Protein AF-A0A536ZF72-F1 (afdb_monomer)

Structure (mmCIF, N/CA/C/O backbone):
data_AF-A0A536ZF72-F1
#
_entry.id   AF-A0A536ZF72-F1
#
loop_
_atom_site.group_PDB
_atom_site.id
_atom_site.type_symbol
_atom_site.label_atom_id
_atom_site.label_alt_id
_atom_site.label_comp_id
_atom_site.label_asym_id
_atom_site.label_entity_id
_atom_site.label_seq_id
_atom_site.pdbx_PDB_ins_code
_atom_site.Cartn_x
_atom_site.Cartn_y
_atom_site.Cartn_z
_atom_site.occupancy
_atom_site.B_iso_or_equiv
_atom_site.auth_seq_id
_atom_site.auth_comp_id
_atom_site.auth_asym_id
_atom_site.auth_atom_id
_atom_site.pdbx_PDB_model_num
ATOM 1 N N . GLN A 1 1 ? 11.826 -4.871 -51.022 1.00 52.28 1 GLN A N 1
ATOM 2 C CA . GLN A 1 1 ? 10.485 -4.832 -50.383 1.00 52.28 1 GLN A CA 1
ATOM 3 C C . GLN A 1 1 ? 10.179 -6.046 -49.497 1.00 52.28 1 GLN A C 1
ATOM 5 O O . GLN A 1 1 ? 9.953 -5.832 -48.317 1.00 52.28 1 GLN A O 1
ATOM 10 N N . ARG A 1 2 ? 10.247 -7.304 -49.977 1.00 59.38 2 ARG A N 1
ATOM 11 C CA . ARG A 1 2 ? 9.886 -8.509 -49.179 1.00 59.38 2 ARG A CA 1
ATOM 12 C C . ARG A 1 2 ? 10.657 -8.700 -47.854 1.00 59.38 2 ARG A C 1
ATOM 14 O O . ARG A 1 2 ? 10.104 -9.252 -46.910 1.00 59.38 2 ARG A O 1
ATOM 21 N N . ARG A 1 3 ? 11.914 -8.242 -47.775 1.00 57.31 3 ARG A N 1
ATOM 22 C CA . ARG A 1 3 ? 12.780 -8.389 -46.587 1.00 57.31 3 ARG A CA 1
ATOM 23 C C . ARG A 1 3 ? 12.393 -7.433 -45.450 1.00 57.31 3 ARG A C 1
ATOM 25 O O . ARG A 1 3 ? 12.224 -7.887 -44.331 1.00 57.31 3 ARG A O 1
ATOM 32 N N . ILE A 1 4 ? 12.120 -6.163 -45.764 1.00 57.97 4 ILE A N 1
ATOM 33 C CA . ILE A 1 4 ? 11.649 -5.157 -44.791 1.00 57.97 4 ILE A CA 1
ATOM 34 C C . ILE A 1 4 ? 10.329 -5.610 -44.158 1.00 57.97 4 ILE A C 1
ATOM 36 O O . ILE A 1 4 ? 10.196 -5.601 -42.944 1.00 57.97 4 ILE A O 1
ATOM 40 N N . THR A 1 5 ? 9.375 -6.098 -44.956 1.00 61.59 5 THR A N 1
ATOM 41 C CA . THR A 1 5 ? 8.082 -6.579 -44.441 1.00 61.59 5 THR A CA 1
ATOM 42 C C . THR A 1 5 ? 8.224 -7.801 -43.524 1.00 61.59 5 THR A C 1
ATOM 44 O O . THR A 1 5 ? 7.460 -7.945 -42.571 1.00 61.59 5 THR A O 1
ATOM 47 N N . ARG A 1 6 ? 9.205 -8.677 -43.786 1.00 64.31 6 ARG A N 1
ATOM 48 C CA . ARG A 1 6 ? 9.532 -9.815 -42.913 1.00 64.31 6 ARG A CA 1
ATOM 49 C C . ARG A 1 6 ? 10.146 -9.340 -41.597 1.00 64.31 6 ARG A C 1
ATOM 51 O O . ARG A 1 6 ? 9.663 -9.748 -40.550 1.00 64.31 6 ARG A O 1
ATOM 58 N N . SER A 1 7 ? 11.122 -8.438 -41.653 1.00 58.25 7 SER A N 1
ATOM 59 C CA . SER A 1 7 ? 11.776 -7.882 -40.465 1.00 58.25 7 SER A CA 1
ATOM 60 C C . SER A 1 7 ? 10.828 -7.040 -39.608 1.00 58.25 7 SER A C 1
ATOM 62 O O . SER A 1 7 ? 10.882 -7.125 -38.394 1.00 58.25 7 SER A O 1
ATOM 64 N N . VAL A 1 8 ? 9.889 -6.301 -40.208 1.00 63.16 8 VAL A N 1
ATOM 65 C CA . VAL A 1 8 ? 8.820 -5.592 -39.475 1.00 63.16 8 VAL A CA 1
ATOM 66 C C . VAL A 1 8 ? 7.901 -6.577 -38.745 1.00 63.16 8 VAL A C 1
ATOM 68 O O . VAL A 1 8 ? 7.494 -6.330 -37.613 1.00 63.16 8 VAL A O 1
ATOM 71 N N . ARG A 1 9 ? 7.574 -7.712 -39.374 1.00 65.81 9 ARG A N 1
ATOM 72 C CA . ARG A 1 9 ? 6.754 -8.765 -38.756 1.00 65.81 9 ARG A CA 1
ATOM 73 C C . ARG A 1 9 ? 7.488 -9.469 -37.613 1.00 65.81 9 ARG A C 1
ATOM 75 O O . ARG A 1 9 ? 6.848 -9.866 -36.650 1.00 65.81 9 ARG A O 1
ATOM 82 N N . GLU A 1 10 ? 8.796 -9.644 -37.742 1.00 65.00 10 GLU A N 1
ATOM 83 C CA . GLU A 1 10 ? 9.669 -10.238 -36.726 1.00 65.00 10 GLU A CA 1
ATOM 84 C C . GLU A 1 10 ? 9.856 -9.284 -35.542 1.00 65.00 10 GLU A C 1
ATOM 86 O O . GLU A 1 10 ? 9.571 -9.660 -34.411 1.00 65.00 10 GLU A O 1
ATOM 91 N N . LEU A 1 11 ? 10.130 -8.006 -35.815 1.00 59.34 11 LEU A N 1
ATOM 92 C CA . LEU A 1 11 ? 10.153 -6.926 -34.829 1.00 59.34 11 LEU A CA 1
ATOM 93 C C . LEU A 1 11 ? 8.846 -6.854 -34.025 1.00 59.34 11 LEU A C 1
ATOM 95 O O . LEU A 1 11 ? 8.871 -6.775 -32.802 1.00 59.34 11 LEU A O 1
ATOM 99 N N . ARG A 1 12 ? 7.686 -6.958 -34.689 1.00 60.66 12 ARG A N 1
ATOM 100 C CA . ARG A 1 12 ? 6.379 -6.942 -34.012 1.00 60.66 12 ARG A CA 1
ATOM 101 C C . ARG A 1 12 ? 6.174 -8.109 -33.037 1.00 60.66 12 ARG A C 1
ATOM 103 O O . ARG A 1 12 ? 5.357 -7.973 -32.142 1.00 60.66 12 ARG A O 1
ATOM 110 N N . ARG A 1 13 ? 6.888 -9.231 -33.185 1.00 63.69 13 ARG A N 1
ATOM 111 C CA . ARG A 1 13 ? 6.816 -10.368 -32.243 1.00 63.69 13 ARG A CA 1
ATOM 112 C C . ARG A 1 13 ? 7.613 -10.135 -30.962 1.00 63.69 13 ARG A C 1
ATOM 114 O O . ARG A 1 13 ? 7.350 -10.807 -29.973 1.00 63.69 13 ARG A O 1
ATOM 121 N N . HIS A 1 14 ? 8.585 -9.227 -31.000 1.00 54.75 14 HIS A N 1
ATOM 122 C CA . HIS A 1 14 ? 9.461 -8.910 -29.872 1.00 54.75 14 HIS A CA 1
ATOM 123 C C . HIS A 1 14 ? 9.074 -7.608 -29.159 1.00 54.75 14 HIS A C 1
ATOM 125 O O . HIS A 1 14 ? 9.557 -7.351 -28.060 1.00 54.75 14 HIS A O 1
ATOM 131 N N . LEU A 1 15 ? 8.196 -6.799 -29.759 1.00 52.72 15 LEU A N 1
ATOM 132 C CA . LEU A 1 15 ? 7.657 -5.587 -29.147 1.00 52.72 15 LEU A CA 1
ATOM 133 C C . LEU A 1 15 ? 6.338 -5.888 -28.414 1.00 52.72 15 LEU A C 1
ATOM 135 O O . LEU A 1 15 ? 5.514 -6.632 -28.948 1.00 52.72 15 LEU A O 1
ATOM 139 N N . PRO A 1 16 ? 6.087 -5.285 -27.237 1.00 49.03 16 PRO A N 1
ATOM 140 C CA . PRO A 1 16 ? 4.793 -5.375 -26.563 1.00 49.03 16 PRO A CA 1
ATOM 141 C C . PRO A 1 16 ? 3.652 -4.911 -27.481 1.00 49.03 16 PRO A C 1
ATOM 143 O O . PRO A 1 16 ? 3.787 -3.900 -28.175 1.00 49.03 16 PRO A O 1
ATOM 146 N N . ASP A 1 17 ? 2.503 -5.595 -27.456 1.00 47.62 17 ASP A N 1
ATOM 147 C CA . ASP A 1 17 ? 1.378 -5.326 -28.372 1.00 47.62 17 ASP A CA 1
ATOM 148 C C . ASP A 1 17 ? 0.871 -3.872 -28.327 1.00 47.62 17 ASP A C 1
ATOM 150 O O . ASP A 1 17 ? 0.391 -3.341 -29.335 1.00 47.62 17 ASP A O 1
ATOM 154 N N . ALA A 1 18 ? 1.036 -3.209 -27.179 1.00 44.28 18 ALA A N 1
ATOM 155 C CA . ALA A 1 18 ? 0.635 -1.827 -26.936 1.00 44.28 18 ALA A CA 1
ATOM 156 C C . ALA A 1 18 ? 1.631 -0.769 -27.456 1.00 44.28 18 ALA A C 1
ATOM 158 O O . ALA A 1 18 ? 1.313 0.417 -27.413 1.00 44.28 18 ALA A O 1
ATOM 159 N N . MET A 1 19 ? 2.816 -1.153 -27.952 1.00 48.41 19 MET A N 1
ATOM 160 C CA . MET A 1 19 ? 3.819 -0.188 -28.414 1.00 48.41 19 MET A CA 1
ATOM 161 C C . MET A 1 19 ? 3.470 0.339 -29.821 1.00 48.41 19 MET A C 1
ATOM 163 O O . MET A 1 19 ? 3.393 -0.452 -30.776 1.00 48.41 19 MET A O 1
ATOM 167 N N . PRO A 1 20 ? 3.252 1.659 -29.990 1.00 55.62 20 PRO A N 1
ATOM 168 C CA . PRO A 1 20 ? 2.986 2.247 -31.292 1.00 55.62 20 PRO A CA 1
ATOM 169 C C . PRO A 1 20 ? 4.282 2.339 -32.107 1.00 55.62 20 PRO A C 1
ATOM 171 O O . PRO A 1 20 ? 5.289 2.879 -31.662 1.00 55.62 20 PRO A O 1
ATOM 174 N N . LEU A 1 21 ? 4.249 1.851 -33.350 1.00 56.78 21 LEU A N 1
ATOM 175 C CA . LEU A 1 21 ? 5.406 1.883 -34.259 1.00 56.78 21 LEU A CA 1
ATOM 176 C C . LEU A 1 21 ? 5.746 3.300 -34.760 1.00 56.78 21 LEU A C 1
ATOM 178 O O . LEU A 1 21 ? 6.727 3.479 -35.473 1.00 56.78 21 LEU A O 1
ATOM 182 N N . SER A 1 22 ? 4.940 4.308 -34.412 1.00 48.16 22 SER A N 1
ATOM 183 C CA . SER A 1 22 ? 5.066 5.688 -34.892 1.00 48.16 22 SER A CA 1
ATOM 184 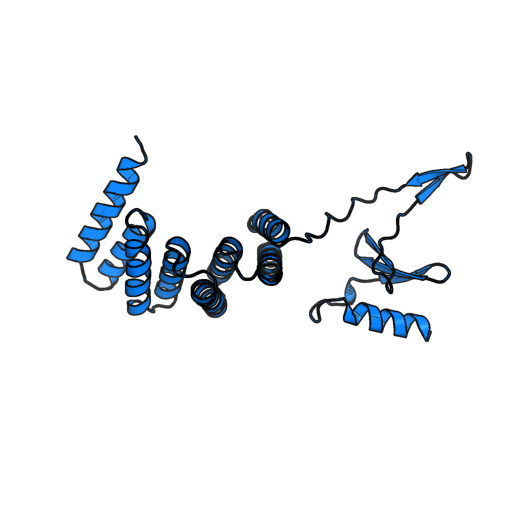C C . SER A 1 22 ? 6.324 6.414 -34.401 1.00 48.16 22 SER A C 1
ATOM 186 O O . SER A 1 22 ? 6.685 7.426 -34.992 1.00 48.16 22 SER A O 1
ATOM 188 N N . GLY A 1 23 ? 6.995 5.907 -33.358 1.00 51.97 23 GLY A N 1
ATOM 189 C CA . GLY A 1 23 ? 8.282 6.423 -32.864 1.00 51.97 23 GLY A CA 1
ATOM 190 C C . GLY A 1 23 ? 9.520 5.730 -33.447 1.00 51.97 23 GLY A C 1
ATOM 191 O O . GLY A 1 23 ? 10.641 6.155 -33.174 1.00 51.97 23 GLY A O 1
ATOM 192 N N . LEU A 1 24 ? 9.334 4.678 -34.253 1.00 59.97 24 LEU A N 1
ATOM 193 C CA . LEU A 1 24 ? 10.415 3.845 -34.773 1.00 59.97 24 LEU A CA 1
ATOM 194 C C . LEU A 1 24 ? 10.681 4.169 -36.244 1.00 59.97 24 LEU A C 1
ATOM 196 O O . LEU A 1 24 ? 9.798 4.041 -37.092 1.00 59.97 24 LEU A O 1
ATOM 200 N N . SER A 1 25 ? 11.920 4.527 -36.579 1.00 66.00 25 SER A N 1
ATOM 201 C CA . SER A 1 25 ? 12.348 4.616 -37.981 1.00 66.00 25 SER A CA 1
ATOM 202 C C . SER A 1 25 ? 13.134 3.368 -38.366 1.00 66.00 25 SER A C 1
ATOM 204 O O . SER A 1 25 ? 14.107 3.026 -37.695 1.00 66.00 25 SER A O 1
ATOM 206 N N . ILE A 1 26 ? 12.718 2.698 -39.442 1.00 64.62 26 ILE A N 1
ATOM 207 C CA . ILE A 1 26 ? 13.357 1.476 -39.941 1.00 64.62 26 ILE A CA 1
ATOM 208 C C . ILE A 1 26 ? 14.149 1.812 -41.198 1.00 64.62 26 ILE A C 1
ATOM 210 O O . ILE A 1 26 ? 13.578 2.250 -42.198 1.00 64.62 26 ILE A O 1
ATOM 214 N N . CYS A 1 27 ? 15.453 1.561 -41.158 1.00 64.31 27 CYS A N 1
ATOM 215 C CA . CYS A 1 27 ? 16.369 1.823 -42.263 1.00 64.31 27 CYS A CA 1
ATOM 216 C C . CYS A 1 27 ? 17.102 0.538 -42.661 1.00 64.31 27 CYS A C 1
ATOM 218 O O . CYS A 1 27 ? 17.367 -0.329 -41.829 1.00 64.31 27 CYS A O 1
ATOM 220 N N . ALA A 1 28 ? 17.442 0.407 -43.943 1.00 62.91 28 ALA A N 1
ATOM 221 C CA . ALA A 1 28 ? 18.333 -0.649 -44.410 1.00 62.91 28 ALA A CA 1
ATOM 222 C C . ALA A 1 28 ? 19.763 -0.102 -44.450 1.00 62.91 28 ALA A C 1
ATOM 224 O O . ALA A 1 28 ? 20.016 0.889 -45.133 1.00 62.91 28 ALA A O 1
ATOM 225 N N . VAL A 1 29 ? 20.682 -0.741 -43.726 1.00 63.16 29 VAL A N 1
ATOM 226 C CA . VAL A 1 29 ? 22.115 -0.421 -43.771 1.00 63.16 29 VAL A CA 1
ATOM 227 C C . VAL A 1 29 ? 22.829 -1.650 -44.316 1.00 63.16 29 VAL A C 1
ATOM 229 O O . VAL A 1 29 ? 22.839 -2.699 -43.673 1.00 63.16 29 VAL A O 1
ATOM 232 N N . ALA A 1 30 ? 23.368 -1.527 -45.532 1.00 69.38 30 ALA A N 1
ATOM 233 C CA . ALA A 1 30 ? 23.900 -2.639 -46.318 1.00 69.38 30 ALA A CA 1
ATOM 234 C C . ALA A 1 30 ? 22.893 -3.806 -46.437 1.00 69.38 30 ALA A C 1
ATOM 236 O O . ALA A 1 30 ? 21.853 -3.668 -47.083 1.00 69.38 30 ALA A O 1
ATOM 237 N N . ASP A 1 31 ? 23.188 -4.952 -45.825 1.00 68.25 31 ASP A N 1
ATOM 238 C CA . ASP A 1 31 ? 22.362 -6.158 -45.852 1.00 68.25 31 ASP A CA 1
ATOM 239 C C . ASP A 1 31 ? 21.470 -6.333 -44.610 1.00 68.25 31 ASP A C 1
ATOM 241 O O . ASP A 1 31 ? 20.733 -7.322 -44.533 1.00 68.25 31 ASP A O 1
ATOM 245 N N . ARG A 1 32 ? 21.490 -5.376 -43.671 1.00 67.12 32 ARG A N 1
ATOM 246 C CA . ARG A 1 32 ? 20.797 -5.446 -42.375 1.00 67.12 32 ARG A CA 1
ATOM 247 C C . ARG A 1 32 ? 19.606 -4.497 -42.300 1.00 67.12 32 ARG A C 1
ATOM 249 O O . ARG A 1 32 ? 19.590 -3.433 -42.922 1.00 67.12 32 ARG A O 1
ATOM 256 N N . VAL A 1 33 ? 18.607 -4.881 -41.504 1.00 70.88 33 VAL A N 1
ATOM 257 C CA . VAL A 1 33 ? 17.460 -4.025 -41.166 1.00 70.88 33 VAL A CA 1
ATOM 258 C C . VAL A 1 33 ? 17.669 -3.471 -39.764 1.00 70.88 33 VAL A C 1
ATOM 260 O O . VAL A 1 33 ? 17.757 -4.230 -38.801 1.00 70.88 33 VAL A O 1
ATOM 263 N N . VAL A 1 34 ? 17.750 -2.149 -39.672 1.00 69.25 34 VAL A N 1
ATOM 264 C CA . VAL A 1 34 ? 18.051 -1.413 -38.446 1.00 69.25 34 VAL A CA 1
ATOM 265 C C . VAL A 1 34 ? 16.813 -0.664 -37.990 1.00 69.25 34 VAL A C 1
ATOM 267 O O . VAL A 1 34 ? 16.162 0.012 -38.789 1.00 69.25 34 VAL A O 1
ATOM 270 N N . VAL A 1 35 ? 16.504 -0.774 -36.705 1.00 68.19 35 VAL A N 1
ATOM 271 C CA . VAL A 1 35 ? 15.452 -0.010 -36.039 1.00 68.19 35 VAL A CA 1
ATOM 272 C C . VAL A 1 35 ? 16.112 1.096 -35.231 1.00 68.19 35 VAL A C 1
ATOM 274 O O . VAL A 1 35 ? 17.127 0.862 -34.576 1.00 68.19 35 VAL A O 1
ATOM 277 N N . ARG A 1 36 ? 15.557 2.306 -35.311 1.00 64.81 36 ARG A N 1
ATOM 278 C CA . ARG A 1 36 ? 16.011 3.468 -34.546 1.00 64.81 36 ARG A CA 1
ATOM 279 C C . ARG A 1 36 ? 14.872 4.035 -33.708 1.00 64.81 36 ARG A C 1
ATOM 281 O O . ARG A 1 36 ? 13.794 4.291 -34.247 1.00 64.81 36 ARG A O 1
ATOM 288 N N . GLU A 1 37 ? 15.177 4.295 -32.442 1.00 63.28 37 GLU A N 1
ATOM 289 C CA . GLU A 1 37 ? 14.330 4.969 -31.453 1.00 63.28 37 GLU A CA 1
ATOM 290 C C . GLU A 1 37 ? 15.192 5.981 -30.690 1.00 63.28 37 GLU A C 1
ATOM 292 O O . GLU A 1 37 ? 16.177 5.612 -30.050 1.00 63.28 37 GLU A O 1
ATOM 297 N N . GLY A 1 38 ? 14.885 7.276 -30.811 1.00 65.12 38 GLY A N 1
ATOM 298 C CA . GLY A 1 38 ? 15.753 8.330 -30.273 1.00 65.12 38 GLY A CA 1
ATOM 299 C C . GLY A 1 38 ? 17.188 8.239 -30.823 1.00 65.12 38 GLY A C 1
ATOM 300 O O . GLY A 1 38 ? 17.390 8.263 -32.041 1.00 65.12 38 GLY A O 1
ATOM 301 N N . SER A 1 39 ? 18.180 8.132 -29.930 1.00 55.47 39 SER A N 1
ATOM 302 C CA . SER A 1 39 ? 19.601 7.916 -30.258 1.00 55.47 39 SER A CA 1
ATOM 303 C C . SER A 1 39 ? 20.002 6.439 -30.379 1.00 55.47 39 SER A C 1
ATOM 305 O O . SER A 1 39 ? 21.105 6.151 -30.835 1.00 55.47 39 SER A O 1
ATOM 307 N N . GLY A 1 40 ? 19.134 5.498 -29.995 1.00 60.16 40 GLY A N 1
ATOM 308 C CA . GLY A 1 40 ? 19.424 4.065 -30.020 1.00 60.16 40 GLY A CA 1
ATOM 309 C C . GLY A 1 40 ? 19.210 3.444 -31.401 1.00 60.16 40 GLY A C 1
ATOM 310 O O . GLY A 1 40 ? 18.257 3.785 -32.107 1.00 60.16 40 GLY A O 1
ATOM 311 N N . ARG A 1 41 ? 20.087 2.508 -31.790 1.00 67.56 41 ARG A N 1
ATOM 312 C CA . ARG A 1 41 ? 19.962 1.711 -33.022 1.00 67.56 41 ARG A CA 1
ATOM 313 C C . ARG A 1 41 ? 20.213 0.235 -32.742 1.00 67.56 41 ARG A C 1
ATOM 315 O O . ARG A 1 41 ? 21.196 -0.101 -32.088 1.00 67.56 41 ARG A O 1
ATOM 322 N N . TRP A 1 42 ? 19.372 -0.647 -33.279 1.00 66.62 42 TRP A N 1
ATOM 323 C CA . TRP A 1 42 ? 19.537 -2.097 -33.136 1.00 66.62 42 TRP A CA 1
ATOM 324 C C . TRP A 1 42 ? 19.096 -2.869 -34.377 1.00 66.62 42 TRP A C 1
ATOM 326 O O . TRP A 1 42 ? 18.352 -2.376 -35.228 1.00 66.62 42 TRP A O 1
ATOM 336 N N . GLN A 1 43 ? 19.583 -4.099 -34.490 1.00 71.56 43 GLN A N 1
ATOM 337 C CA . GLN A 1 43 ? 19.232 -5.029 -35.554 1.00 71.56 43 GLN A CA 1
ATOM 338 C C . GLN A 1 43 ? 17.844 -5.629 -35.300 1.00 71.56 43 GLN A C 1
ATOM 340 O O . GLN A 1 43 ? 17.572 -6.157 -34.224 1.00 71.56 43 GLN A O 1
ATOM 345 N N . ALA A 1 44 ? 16.960 -5.556 -36.297 1.00 61.44 44 ALA A N 1
ATOM 346 C CA . ALA A 1 44 ? 15.564 -5.984 -36.164 1.00 61.44 44 ALA A CA 1
ATOM 347 C C . ALA A 1 44 ? 15.386 -7.503 -35.974 1.00 61.44 44 ALA A C 1
ATOM 349 O O . ALA A 1 44 ? 14.357 -7.934 -35.466 1.00 61.44 44 ALA A O 1
ATOM 350 N N . ASP A 1 45 ? 16.349 -8.300 -36.436 1.00 58.78 45 ASP A N 1
ATOM 351 C CA . ASP A 1 45 ? 16.333 -9.766 -36.433 1.00 58.78 45 ASP A CA 1
ATOM 352 C C . ASP A 1 45 ? 16.985 -10.373 -35.183 1.00 58.78 45 ASP A C 1
ATOM 354 O O . ASP A 1 45 ? 16.472 -11.341 -34.633 1.00 58.78 45 ASP A O 1
ATOM 358 N N . SER A 1 46 ? 18.102 -9.805 -34.727 1.00 58.75 46 SER A N 1
ATOM 359 C CA . SER A 1 46 ? 18.864 -10.310 -33.576 1.00 58.75 46 SER A CA 1
ATOM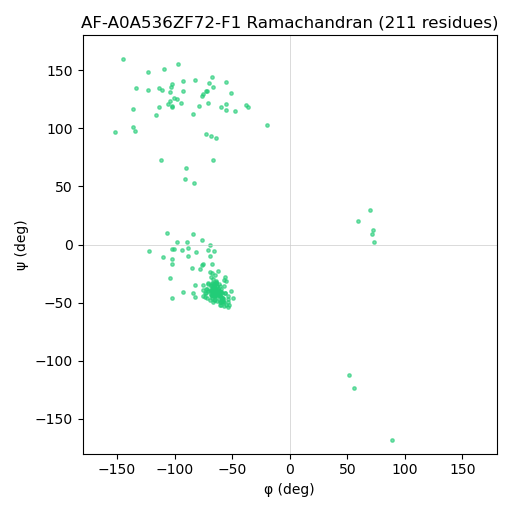 360 C C . SER A 1 46 ? 18.647 -9.523 -32.283 1.00 58.75 46 SER A C 1
ATOM 362 O O . SER A 1 46 ? 19.012 -10.007 -31.216 1.00 58.75 46 SER A O 1
ATOM 364 N N . GLY A 1 47 ? 18.105 -8.303 -32.358 1.00 57.00 47 GLY A N 1
ATOM 365 C CA . GLY A 1 47 ? 17.991 -7.396 -31.211 1.00 57.00 47 GLY A CA 1
ATOM 366 C C . GLY A 1 47 ? 19.318 -6.768 -30.767 1.00 57.00 47 GLY A C 1
ATOM 367 O O . GLY A 1 47 ? 19.341 -6.024 -29.794 1.00 57.00 47 GLY A O 1
ATOM 368 N N . GLN A 1 48 ? 20.427 -7.040 -31.464 1.00 59.22 48 GLN A N 1
ATOM 369 C CA . GLN A 1 48 ? 21.745 -6.511 -31.104 1.00 59.22 48 GLN A CA 1
ATOM 370 C C . GLN A 1 48 ? 21.859 -5.014 -31.406 1.00 59.22 48 GLN A C 1
ATOM 372 O O . GLN A 1 48 ? 21.562 -4.581 -32.524 1.00 59.22 48 GLN A O 1
ATOM 377 N N . TYR A 1 49 ? 22.359 -4.241 -30.441 1.00 63.16 49 TYR A N 1
ATOM 378 C CA . TYR A 1 49 ? 22.644 -2.817 -30.616 1.00 63.16 49 TYR A CA 1
ATOM 379 C C . TYR A 1 49 ? 23.796 -2.582 -31.599 1.00 63.16 49 TYR A C 1
ATOM 381 O O . TYR A 1 49 ? 24.752 -3.356 -31.673 1.00 63.16 49 TYR A O 1
ATOM 389 N N . LEU A 1 50 ? 23.685 -1.508 -32.379 1.00 59.94 50 LEU A N 1
ATOM 390 C CA . LEU A 1 50 ? 24.706 -1.076 -33.328 1.00 59.94 50 LEU A CA 1
ATOM 391 C C . LEU A 1 50 ? 25.473 0.105 -32.742 1.00 59.94 50 LEU A C 1
ATOM 393 O O . LEU A 1 50 ? 24.889 1.157 -32.492 1.00 59.94 50 LEU A O 1
ATOM 397 N N . LEU A 1 51 ? 26.780 -0.082 -32.568 1.00 59.38 51 LEU A N 1
ATOM 398 C CA . LEU A 1 51 ? 27.711 0.988 -32.223 1.00 59.38 51 LEU A CA 1
ATOM 399 C C . LEU A 1 51 ? 27.904 1.900 -33.439 1.00 59.38 51 LEU A C 1
ATOM 401 O O . LEU A 1 51 ? 28.117 1.415 -34.555 1.00 59.38 51 LEU A O 1
ATOM 405 N N . GLU A 1 52 ? 27.812 3.210 -33.227 1.00 59.09 52 GLU A N 1
ATOM 406 C CA . GLU A 1 52 ? 28.144 4.203 -34.246 1.00 59.09 52 GLU A CA 1
ATOM 407 C C . GLU A 1 52 ? 29.611 4.601 -34.058 1.00 59.09 52 GLU A C 1
ATOM 409 O O . GLU A 1 52 ? 30.059 4.838 -32.938 1.00 59.09 52 GLU A O 1
ATOM 414 N N . PHE A 1 53 ? 30.376 4.606 -35.146 1.00 55.62 53 PHE A N 1
ATOM 415 C CA . PHE A 1 53 ? 31.781 4.996 -35.142 1.00 55.62 53 PHE A CA 1
ATOM 416 C C . PHE A 1 53 ? 31.922 6.282 -35.951 1.00 55.62 53 PHE A C 1
ATOM 418 O O . PHE A 1 53 ? 31.370 6.370 -37.051 1.00 55.62 53 PHE A O 1
ATOM 425 N N . GLU A 1 54 ? 32.661 7.254 -35.428 1.00 50.88 54 GLU A N 1
ATOM 426 C CA . GLU A 1 54 ? 33.106 8.415 -36.189 1.00 50.88 54 GLU A CA 1
ATOM 427 C C . GLU A 1 54 ? 34.535 8.146 -36.654 1.00 50.88 54 GLU A C 1
ATOM 429 O O . GLU A 1 54 ? 35.402 7.774 -35.865 1.00 50.88 54 GLU A O 1
ATOM 434 N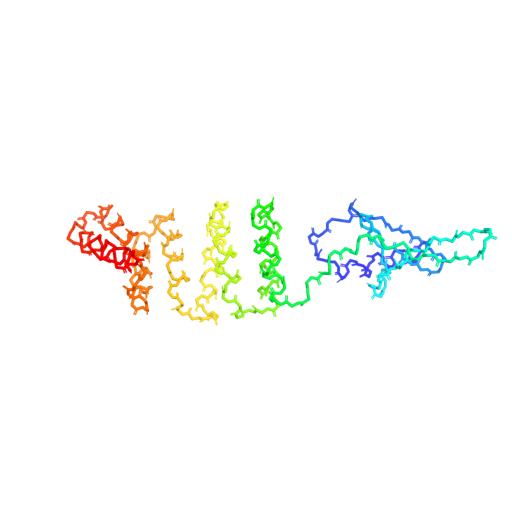 N . GLY A 1 55 ? 34.762 8.243 -37.960 1.00 47.06 55 GLY A N 1
ATOM 435 C CA . GLY A 1 55 ? 36.090 8.083 -38.539 1.00 47.06 55 GLY A CA 1
ATOM 436 C C . GLY A 1 55 ? 36.652 9.439 -38.929 1.00 47.06 55 GLY A C 1
ATOM 437 O O . GLY A 1 55 ? 35.960 10.179 -39.630 1.00 47.06 55 GLY A O 1
ATOM 438 N N . ASP A 1 56 ? 37.889 9.745 -38.539 1.00 51.72 56 ASP A N 1
ATOM 439 C CA . ASP A 1 56 ? 38.619 10.869 -39.125 1.00 51.72 56 ASP A CA 1
ATOM 440 C C . ASP A 1 56 ? 39.292 10.393 -40.433 1.00 51.72 56 ASP A C 1
ATOM 442 O O . ASP A 1 56 ? 40.191 9.545 -40.413 1.00 51.72 56 ASP A O 1
ATOM 446 N N . PRO A 1 57 ? 38.858 10.888 -41.609 1.00 50.47 57 PRO A N 1
ATOM 447 C CA . PRO A 1 57 ? 39.411 10.463 -42.890 1.00 50.47 57 PRO A CA 1
ATOM 448 C C . PRO A 1 57 ? 40.859 10.929 -43.121 1.00 50.47 57 PRO A C 1
ATOM 450 O O . PRO A 1 57 ? 41.472 10.483 -44.092 1.00 50.47 57 PRO A O 1
ATOM 453 N N . ALA A 1 58 ? 41.405 11.817 -42.283 1.00 49.53 58 ALA A N 1
ATOM 454 C CA . ALA A 1 58 ? 42.772 12.315 -42.408 1.00 49.53 58 ALA A CA 1
ATOM 455 C C . ALA A 1 58 ? 43.821 11.364 -41.809 1.00 49.53 58 ALA A C 1
ATOM 457 O O . ALA A 1 58 ? 44.919 11.260 -42.357 1.00 49.53 58 ALA A O 1
ATOM 458 N N . ASP A 1 59 ? 43.498 10.664 -40.719 1.00 64.69 59 ASP A N 1
ATOM 459 C CA . ASP A 1 59 ? 44.430 9.767 -40.022 1.00 64.69 59 ASP A CA 1
ATOM 460 C C . ASP A 1 59 ? 43.941 8.310 -39.918 1.00 64.69 59 ASP A C 1
ATOM 462 O O . ASP A 1 59 ? 44.697 7.429 -39.503 1.00 64.69 59 ASP A O 1
ATOM 466 N N . GLY A 1 60 ? 42.708 8.031 -40.354 1.00 48.75 60 GLY A N 1
ATOM 467 C CA . GLY A 1 60 ? 42.117 6.695 -40.326 1.00 48.75 60 GLY A CA 1
ATOM 468 C C . GLY A 1 60 ? 41.740 6.219 -38.923 1.00 48.75 60 GLY A C 1
ATOM 469 O O . GLY A 1 60 ? 41.469 5.028 -38.742 1.00 48.75 60 GLY A O 1
ATOM 470 N N . SER A 1 61 ? 41.729 7.113 -37.932 1.00 42.66 61 SER A N 1
ATOM 471 C CA . SER A 1 61 ? 41.268 6.800 -36.587 1.00 42.66 61 SER A CA 1
ATOM 472 C C . SER A 1 61 ? 39.753 6.602 -36.577 1.00 42.66 61 SER A C 1
ATOM 474 O O . SER A 1 61 ? 38.996 7.302 -37.248 1.00 42.66 61 SER A O 1
ATOM 476 N N . LEU A 1 62 ? 39.312 5.590 -35.832 1.00 42.91 62 LEU A N 1
ATOM 477 C CA . LEU A 1 62 ? 37.907 5.303 -35.571 1.00 42.91 62 LEU A CA 1
ATOM 478 C C . LEU A 1 62 ? 37.669 5.529 -34.084 1.00 42.91 62 LEU A C 1
ATOM 480 O O . LEU A 1 62 ? 38.260 4.837 -33.253 1.00 42.91 62 LEU A O 1
ATOM 484 N N . SER A 1 63 ? 36.798 6.469 -33.746 1.00 44.16 63 SER A N 1
ATOM 485 C CA . SER A 1 63 ? 36.294 6.652 -32.392 1.00 44.16 63 SER A CA 1
ATOM 486 C C . SER A 1 63 ? 34.891 6.059 -32.296 1.00 44.16 63 SER A C 1
ATOM 488 O O . SER A 1 63 ? 34.070 6.180 -33.205 1.00 44.16 63 SER A O 1
ATOM 490 N N . VAL A 1 64 ? 34.607 5.356 -31.200 1.00 52.22 64 VAL A N 1
ATOM 491 C CA . VAL A 1 64 ? 33.231 4.956 -30.890 1.00 52.22 64 VAL A CA 1
ATOM 492 C C . VAL A 1 64 ? 32.495 6.223 -30.481 1.00 52.22 64 VAL A C 1
ATOM 494 O O . VAL A 1 64 ? 32.885 6.879 -29.515 1.00 52.22 64 VAL A O 1
ATOM 497 N N . ILE A 1 65 ? 31.421 6.559 -31.190 1.00 52.81 65 ILE A N 1
ATOM 498 C CA . ILE A 1 65 ? 30.457 7.528 -30.687 1.00 52.81 65 ILE A CA 1
ATOM 499 C C . ILE A 1 65 ? 29.698 6.796 -29.584 1.00 52.81 65 ILE A C 1
ATOM 501 O O . ILE A 1 65 ? 28.740 6.065 -29.845 1.00 52.81 65 ILE A O 1
ATOM 505 N N . GLU A 1 66 ? 30.134 6.967 -28.336 1.00 49.66 66 GLU A N 1
ATOM 506 C CA . GLU A 1 66 ? 29.329 6.631 -27.164 1.00 49.66 66 GLU A CA 1
ATOM 507 C C . GLU A 1 66 ? 28.137 7.597 -27.118 1.00 49.66 66 GLU A C 1
ATOM 509 O O . GLU A 1 66 ? 28.066 8.534 -26.322 1.00 49.66 66 GLU A O 1
ATOM 514 N N . GLY A 1 67 ? 27.173 7.408 -28.021 1.00 46.66 67 GLY A N 1
ATOM 515 C CA . GLY A 1 67 ? 25.845 7.957 -27.824 1.00 46.66 67 GLY A CA 1
ATOM 516 C C . GLY A 1 67 ? 25.383 7.439 -26.475 1.00 46.66 67 GLY A C 1
ATOM 517 O O . GLY A 1 67 ? 25.398 6.223 -26.298 1.00 46.66 67 GLY A O 1
ATOM 518 N N . LYS A 1 68 ? 25.070 8.353 -25.536 1.00 41.25 68 LYS A N 1
ATOM 519 C CA . LYS A 1 68 ? 24.535 8.083 -24.186 1.00 41.25 68 LYS A CA 1
ATOM 520 C C . LYS A 1 68 ? 23.926 6.689 -24.173 1.00 41.25 68 LYS A C 1
ATOM 522 O O . LYS A 1 68 ? 22.866 6.514 -24.781 1.00 41.25 68 LYS A O 1
ATOM 527 N N . ASN A 1 69 ? 24.648 5.726 -23.595 1.00 39.34 69 ASN A N 1
ATOM 528 C CA . ASN A 1 69 ? 24.217 4.335 -23.560 1.00 39.34 69 ASN A CA 1
ATOM 529 C C . ASN A 1 69 ? 22.752 4.378 -23.100 1.00 39.34 69 ASN A C 1
ATOM 531 O O . ASN A 1 69 ? 22.513 4.958 -22.032 1.00 39.34 69 ASN A O 1
ATOM 535 N N . PRO A 1 70 ? 21.759 3.974 -23.921 1.00 45.47 70 PRO A N 1
ATOM 536 C CA . PRO A 1 70 ? 20.377 4.015 -23.474 1.00 45.47 70 PRO A CA 1
ATOM 537 C C . PRO A 1 70 ? 20.368 3.197 -22.193 1.00 45.47 70 PRO A C 1
ATOM 539 O O . PRO A 1 70 ? 20.785 2.042 -22.240 1.00 45.47 70 PRO A O 1
ATOM 542 N N . ALA A 1 71 ? 20.062 3.860 -21.068 1.00 46.28 71 ALA A N 1
ATOM 543 C CA . ALA A 1 71 ? 20.250 3.324 -19.722 1.00 46.28 71 ALA A CA 1
ATOM 544 C C . ALA A 1 71 ? 19.912 1.835 -19.731 1.00 46.28 71 ALA A C 1
ATOM 546 O O . ALA A 1 71 ? 18.801 1.514 -20.166 1.00 46.28 71 ALA A O 1
ATOM 547 N N . GLU A 1 72 ? 20.888 0.981 -19.378 1.00 47.72 72 GLU A N 1
ATOM 548 C CA . GLU A 1 72 ? 20.782 -0.480 -19.473 1.00 47.72 72 GLU A CA 1
ATOM 549 C C . GLU A 1 72 ? 19.360 -0.898 -19.129 1.00 47.72 72 GLU A C 1
ATOM 551 O O . GLU A 1 72 ? 18.851 -0.564 -18.056 1.00 47.72 72 GLU A O 1
ATOM 556 N N . VAL A 1 73 ? 18.673 -1.514 -20.096 1.00 52.03 73 VAL A N 1
ATOM 557 C CA . VAL A 1 73 ? 17.294 -1.944 -19.884 1.00 52.03 73 VAL A CA 1
ATOM 558 C C . VAL A 1 73 ? 17.337 -2.919 -18.714 1.00 52.03 73 VAL A C 1
ATOM 560 O O . VAL A 1 73 ? 18.008 -3.944 -18.853 1.00 52.03 73 VAL A O 1
ATOM 563 N N . PRO A 1 74 ? 16.657 -2.619 -17.590 1.00 56.25 74 PRO A N 1
ATOM 564 C CA . PRO A 1 74 ? 16.667 -3.508 -16.446 1.00 56.25 74 PRO A CA 1
ATOM 565 C C . PRO A 1 74 ? 16.301 -4.926 -16.881 1.00 56.25 74 PRO A C 1
ATOM 567 O O . PRO A 1 74 ? 15.337 -5.145 -17.620 1.00 56.25 74 PRO A O 1
ATOM 570 N N . SER A 1 75 ? 17.105 -5.893 -16.474 1.00 67.31 75 SER A N 1
ATOM 571 C CA . SER A 1 75 ? 16.936 -7.300 -16.826 1.00 67.31 75 SER A CA 1
ATOM 572 C C . SER A 1 75 ? 16.373 -8.103 -15.654 1.00 67.31 75 SER A C 1
ATOM 574 O O . SER A 1 75 ? 15.636 -9.067 -15.866 1.00 67.31 75 SER A O 1
ATOM 576 N N . GLY A 1 76 ? 16.655 -7.665 -14.422 1.00 82.38 76 GLY A N 1
ATOM 577 C CA . GLY A 1 76 ? 16.178 -8.287 -13.189 1.00 82.38 76 GLY A CA 1
ATOM 578 C C . GLY A 1 76 ? 14.931 -7.625 -12.598 1.00 82.38 76 GLY A C 1
ATOM 579 O O . GLY A 1 76 ? 14.681 -6.436 -12.790 1.00 82.38 76 GLY A O 1
ATOM 580 N N . ALA A 1 77 ? 14.165 -8.390 -11.812 1.00 88.38 77 ALA A N 1
ATOM 581 C CA . ALA A 1 77 ? 13.016 -7.870 -11.064 1.00 88.38 77 ALA A CA 1
ATOM 582 C C . ALA A 1 77 ? 13.405 -6.699 -10.146 1.00 88.38 77 ALA A C 1
ATOM 584 O O . ALA A 1 77 ? 12.713 -5.684 -10.105 1.00 88.38 77 ALA A O 1
ATOM 585 N N . GLN A 1 78 ? 14.554 -6.823 -9.476 1.00 91.25 78 GLN A N 1
ATOM 586 C CA . GLN A 1 78 ? 15.094 -5.803 -8.582 1.00 91.25 78 GLN A CA 1
ATOM 587 C C . GLN A 1 78 ? 15.470 -4.512 -9.323 1.00 91.25 78 GLN A C 1
ATOM 589 O O . GLN A 1 78 ? 15.111 -3.425 -8.885 1.00 91.25 78 GLN A O 1
ATOM 594 N N . GLU A 1 79 ? 16.113 -4.617 -10.485 1.00 87.31 79 GLU A N 1
ATOM 595 C CA . GLU A 1 79 ? 16.485 -3.451 -11.297 1.00 87.31 79 GLU A CA 1
ATOM 596 C C . GLU A 1 79 ? 15.236 -2.725 -11.835 1.00 87.31 79 GLU A C 1
ATOM 598 O O . GLU A 1 79 ? 15.180 -1.495 -11.862 1.00 87.31 79 GLU A O 1
ATOM 603 N N . TRP A 1 80 ? 14.193 -3.470 -12.234 1.00 90.00 80 TRP A N 1
ATOM 604 C CA . TRP A 1 80 ? 12.905 -2.877 -12.613 1.00 90.00 80 TRP A CA 1
ATOM 605 C C . TRP A 1 80 ? 12.215 -2.187 -11.435 1.00 90.00 80 TRP A C 1
ATOM 607 O O . TRP A 1 80 ? 11.618 -1.127 -11.619 1.00 90.00 80 TRP A O 1
ATOM 617 N N . PHE A 1 81 ? 12.306 -2.760 -10.234 1.00 92.19 81 PHE A N 1
ATOM 618 C CA . PHE A 1 81 ? 11.775 -2.154 -9.017 1.00 92.19 81 PHE A CA 1
ATOM 619 C C . PHE A 1 81 ? 12.504 -0.852 -8.664 1.00 92.19 81 PHE A C 1
ATOM 621 O O . PHE A 1 81 ? 11.853 0.171 -8.451 1.00 92.19 81 PHE A O 1
ATOM 628 N N . GLU A 1 82 ? 13.837 -0.857 -8.680 1.00 92.25 82 GLU A N 1
ATOM 629 C CA . GLU A 1 82 ? 14.668 0.326 -8.426 1.00 92.25 82 GLU A CA 1
ATOM 630 C C . GLU A 1 82 ? 14.405 1.426 -9.454 1.00 92.25 82 GLU A C 1
ATOM 632 O O . GLU A 1 82 ? 14.241 2.594 -9.097 1.00 92.25 82 GLU A O 1
ATOM 637 N N . ARG A 1 83 ? 14.259 1.052 -10.731 1.00 87.88 83 ARG A N 1
ATOM 638 C CA . ARG A 1 83 ? 13.846 1.983 -11.781 1.00 87.88 83 ARG A CA 1
ATOM 639 C C . ARG A 1 83 ? 12.465 2.575 -11.510 1.00 87.88 83 ARG A C 1
ATOM 641 O O . ARG A 1 83 ? 12.285 3.773 -11.699 1.00 87.88 83 ARG A O 1
ATOM 648 N N . GLY A 1 84 ? 11.496 1.757 -11.099 1.00 92.12 84 GLY A N 1
ATOM 649 C CA . GLY A 1 84 ? 10.161 2.235 -10.739 1.00 92.12 84 GLY A CA 1
ATOM 650 C C . GLY A 1 84 ? 10.219 3.260 -9.613 1.00 92.12 84 GLY A C 1
ATOM 651 O O . GLY A 1 84 ? 9.669 4.345 -9.762 1.00 92.12 84 GLY A O 1
ATOM 652 N N . ALA A 1 85 ? 10.977 2.962 -8.555 1.00 92.31 85 ALA A N 1
ATOM 653 C CA . ALA A 1 85 ? 11.164 3.863 -7.418 1.00 92.31 85 ALA A CA 1
ATOM 654 C C . ALA A 1 85 ? 11.822 5.192 -7.818 1.00 92.31 85 ALA A C 1
ATOM 656 O O . ALA A 1 85 ? 11.393 6.249 -7.364 1.00 92.31 85 ALA A O 1
ATOM 657 N N . ALA A 1 86 ? 12.823 5.156 -8.702 1.00 90.88 86 ALA A N 1
ATOM 658 C CA . ALA A 1 86 ? 13.468 6.363 -9.212 1.00 90.88 86 ALA A CA 1
ATOM 659 C C . ALA A 1 86 ? 12.536 7.225 -10.083 1.00 90.88 86 ALA A C 1
ATOM 661 O O . ALA A 1 86 ? 12.690 8.442 -10.120 1.00 90.88 86 ALA A O 1
ATOM 662 N N . LEU A 1 87 ? 11.574 6.606 -10.776 1.00 89.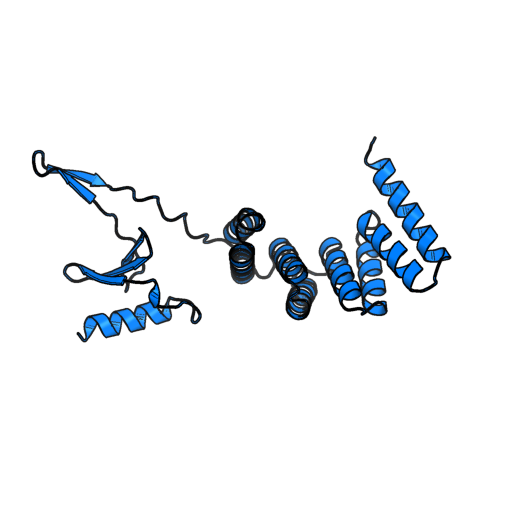06 87 LEU A N 1
ATOM 663 C CA . LEU A 1 87 ? 10.641 7.297 -11.668 1.00 89.06 87 LEU A CA 1
ATOM 664 C C . LEU A 1 87 ? 9.419 7.875 -10.950 1.00 89.06 87 LEU A C 1
ATOM 666 O O . LEU A 1 87 ? 8.803 8.777 -11.503 1.00 89.06 87 LEU A O 1
ATOM 670 N N . GLU A 1 88 ? 9.062 7.411 -9.746 1.00 88.12 88 GLU A N 1
ATOM 671 C CA . GLU A 1 88 ? 7.869 7.895 -9.029 1.00 88.12 88 GLU A CA 1
ATOM 672 C C . GLU A 1 88 ? 7.740 9.432 -8.948 1.00 88.12 88 GLU A C 1
ATOM 674 O O . GLU A 1 88 ? 6.649 9.931 -9.233 1.00 88.12 88 GLU A O 1
ATOM 679 N N . PRO A 1 89 ? 8.793 10.211 -8.610 1.00 88.12 89 PRO A N 1
ATOM 680 C CA . PRO A 1 89 ? 8.680 11.670 -8.546 1.00 88.12 89 PRO A CA 1
ATOM 681 C C . PRO A 1 89 ? 8.676 12.363 -9.919 1.00 88.12 89 PRO A C 1
ATOM 683 O O . PRO A 1 89 ? 8.291 13.529 -9.999 1.00 88.12 89 PRO A O 1
ATOM 686 N N . GLU A 1 90 ? 9.124 11.691 -10.983 1.00 88.62 90 GLU A N 1
ATOM 687 C CA . GLU A 1 90 ? 9.323 12.289 -12.312 1.00 88.62 90 GLU A CA 1
ATOM 688 C C . GLU A 1 90 ? 8.202 11.930 -13.295 1.00 88.62 90 GLU A C 1
ATOM 690 O O . GLU A 1 90 ? 7.687 12.795 -14.005 1.00 88.62 90 GLU A O 1
ATOM 695 N N . ASP A 1 91 ? 7.824 10.653 -13.342 1.00 85.25 91 ASP A N 1
ATOM 696 C CA . ASP A 1 91 ? 6.842 10.091 -14.264 1.00 85.25 91 ASP A CA 1
ATOM 697 C C . ASP A 1 91 ? 6.149 8.874 -13.630 1.00 85.25 91 ASP A C 1
ATOM 699 O O . ASP A 1 91 ? 6.620 7.732 -13.687 1.00 85.25 91 ASP A O 1
ATOM 703 N N . ALA A 1 92 ? 4.975 9.129 -13.050 1.00 84.69 92 ALA A N 1
ATOM 704 C CA . ALA A 1 92 ? 4.170 8.109 -12.390 1.00 84.69 92 ALA A CA 1
ATOM 705 C C . ALA A 1 92 ? 3.724 6.980 -13.339 1.00 84.69 92 ALA A C 1
ATOM 707 O O . ALA A 1 92 ? 3.643 5.827 -12.920 1.00 84.69 92 ALA A O 1
ATOM 708 N N . GLU A 1 93 ? 3.454 7.254 -14.621 1.00 84.88 93 GLU A N 1
ATOM 709 C CA . GLU A 1 93 ? 3.027 6.192 -15.544 1.00 84.88 93 GLU A CA 1
ATOM 710 C C . GLU A 1 93 ? 4.217 5.315 -15.955 1.00 84.88 93 GLU A C 1
ATOM 712 O O . GLU A 1 93 ? 4.079 4.094 -16.075 1.00 84.88 93 GLU A O 1
ATOM 717 N N . ALA A 1 94 ? 5.409 5.898 -16.103 1.00 81.50 94 ALA A N 1
ATOM 718 C CA . ALA A 1 94 ? 6.628 5.125 -16.312 1.00 81.50 94 ALA A CA 1
ATOM 719 C C . ALA A 1 94 ? 6.992 4.278 -15.077 1.00 81.50 94 ALA A C 1
ATOM 721 O O . ALA A 1 94 ? 7.409 3.125 -15.235 1.00 81.50 94 ALA A O 1
ATOM 722 N N . ALA A 1 95 ? 6.775 4.798 -13.864 1.00 88.50 95 ALA A N 1
ATOM 723 C CA . ALA A 1 95 ? 6.943 4.046 -12.621 1.00 88.50 95 ALA A CA 1
ATOM 724 C C . ALA A 1 95 ? 5.973 2.853 -12.526 1.00 88.50 95 ALA A C 1
ATOM 726 O O . ALA A 1 95 ? 6.410 1.733 -12.253 1.00 88.50 95 ALA A O 1
ATOM 727 N N . LEU A 1 96 ? 4.686 3.046 -12.856 1.00 91.06 96 LEU A N 1
ATOM 728 C CA . LEU A 1 96 ? 3.697 1.958 -12.936 1.00 91.06 96 LEU A CA 1
ATOM 729 C C . LEU A 1 96 ? 4.183 0.826 -13.853 1.00 91.06 96 LEU A C 1
ATOM 731 O O . LEU A 1 96 ? 4.192 -0.340 -13.456 1.00 91.06 96 LEU A O 1
ATOM 735 N N . GLN A 1 97 ? 4.641 1.163 -15.062 1.00 88.44 97 GLN A N 1
ATOM 736 C CA . GLN A 1 97 ? 5.132 0.169 -16.020 1.00 88.44 97 GLN A CA 1
ATOM 737 C C . GLN A 1 97 ? 6.408 -0.538 -15.547 1.00 88.44 97 GLN A C 1
ATOM 739 O O . GLN A 1 97 ? 6.625 -1.707 -15.874 1.00 88.44 97 GLN A O 1
ATOM 744 N N . ALA A 1 98 ? 7.287 0.158 -14.826 1.00 85.25 98 ALA A N 1
ATOM 745 C CA . ALA A 1 98 ? 8.490 -0.442 -14.265 1.00 85.25 98 ALA A CA 1
ATOM 746 C C . ALA A 1 98 ? 8.135 -1.458 -13.168 1.00 85.25 98 ALA A C 1
ATOM 748 O O . ALA A 1 98 ? 8.632 -2.583 -13.203 1.00 85.25 98 ALA A O 1
ATOM 749 N N . TYR A 1 99 ? 7.191 -1.137 -12.278 1.00 94.38 99 TYR A N 1
ATOM 750 C CA . TYR A 1 99 ? 6.712 -2.092 -11.276 1.00 94.38 99 TYR A CA 1
ATOM 751 C C . TYR A 1 99 ? 5.969 -3.286 -11.879 1.00 94.38 99 TYR A C 1
ATOM 753 O O . TYR A 1 99 ? 6.171 -4.414 -11.432 1.00 94.38 99 TYR A O 1
ATOM 761 N N . GLU A 1 100 ? 5.167 -3.086 -12.928 1.00 92.50 100 GLU A N 1
ATOM 762 C CA . GLU A 1 100 ? 4.543 -4.197 -13.659 1.00 92.50 100 GLU A CA 1
ATOM 763 C C . GLU A 1 100 ? 5.596 -5.153 -14.246 1.00 92.50 100 GLU A C 1
ATOM 765 O O . GLU A 1 100 ? 5.441 -6.373 -14.156 1.00 92.50 100 GLU A O 1
ATOM 770 N N . ARG A 1 101 ? 6.702 -4.621 -14.788 1.00 89.62 101 ARG A N 1
ATOM 771 C CA .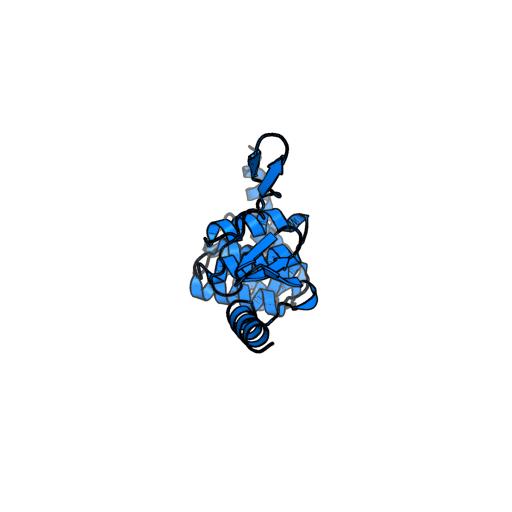 ARG A 1 101 ? 7.827 -5.438 -15.276 1.00 89.62 101 ARG A CA 1
ATOM 772 C C . ARG A 1 101 ? 8.576 -6.140 -14.144 1.00 89.62 101 ARG A C 1
ATOM 774 O O . ARG A 1 101 ? 8.912 -7.312 -14.300 1.00 89.62 101 ARG A O 1
ATOM 781 N N . ALA A 1 102 ? 8.773 -5.476 -13.004 1.00 91.69 102 ALA A N 1
ATOM 782 C CA . ALA A 1 102 ? 9.371 -6.085 -11.816 1.00 91.69 102 ALA A CA 1
ATOM 783 C C . ALA A 1 102 ? 8.554 -7.297 -11.341 1.00 91.69 102 ALA A C 1
ATOM 785 O O . ALA A 1 102 ? 9.099 -8.376 -11.128 1.00 91.69 102 ALA A O 1
ATOM 786 N N . ILE A 1 103 ? 7.230 -7.145 -11.274 1.00 91.88 103 ILE A N 1
ATOM 787 C CA . ILE A 1 103 ? 6.287 -8.203 -1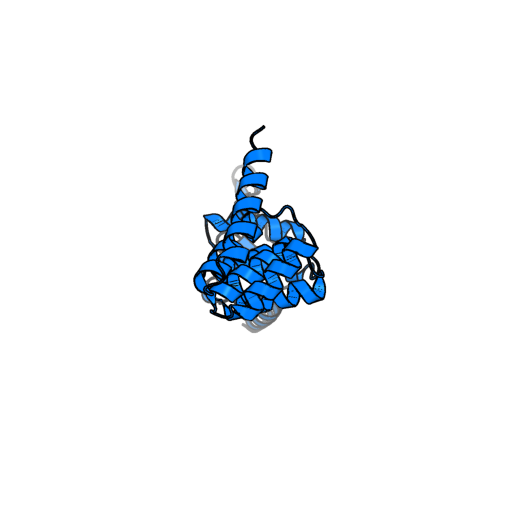0.887 1.00 91.88 103 ILE A CA 1
ATOM 788 C C . ILE A 1 103 ? 6.236 -9.340 -11.913 1.00 91.88 103 ILE A C 1
ATOM 790 O O . ILE A 1 103 ? 6.076 -10.501 -11.537 1.00 91.88 103 ILE A O 1
ATOM 794 N N . ALA A 1 104 ? 6.338 -9.024 -13.206 1.00 88.81 104 ALA A N 1
ATOM 795 C CA . ALA A 1 104 ? 6.384 -10.036 -14.257 1.00 88.81 104 ALA A CA 1
ATOM 796 C C . ALA A 1 104 ? 7.668 -10.879 -14.184 1.00 88.81 104 ALA A C 1
ATOM 798 O O . ALA A 1 104 ? 7.624 -12.077 -14.461 1.00 88.81 104 ALA A O 1
ATOM 799 N N . ALA A 1 105 ? 8.789 -10.259 -13.803 1.00 87.38 105 ALA A N 1
ATOM 800 C CA . ALA A 1 105 ? 10.066 -10.937 -13.608 1.00 87.38 105 ALA A CA 1
ATOM 801 C C . ALA A 1 105 ? 10.105 -11.747 -12.299 1.00 87.38 105 ALA A C 1
ATOM 803 O O . ALA A 1 105 ? 10.625 -12.861 -12.296 1.00 87.38 105 ALA A O 1
ATOM 804 N N . ASP A 1 106 ? 9.522 -11.226 -11.215 1.00 87.50 106 ASP A N 1
ATOM 805 C CA . ASP A 1 106 ? 9.352 -11.941 -9.948 1.00 87.50 106 ASP A CA 1
ATOM 806 C C . ASP A 1 106 ? 7.944 -11.728 -9.349 1.00 87.50 106 ASP A C 1
ATOM 808 O O . ASP A 1 106 ? 7.653 -10.719 -8.690 1.00 87.50 106 ASP A O 1
ATOM 812 N N . PRO A 1 107 ? 7.042 -12.715 -9.511 1.00 88.12 107 PRO A N 1
ATOM 813 C CA . PRO A 1 107 ? 5.715 -12.679 -8.914 1.00 88.12 107 PRO A CA 1
ATOM 814 C C . PRO A 1 107 ? 5.679 -12.747 -7.379 1.00 88.12 107 PRO A C 1
ATOM 816 O O . PRO A 1 107 ? 4.588 -12.627 -6.827 1.00 88.12 107 PRO A O 1
ATOM 819 N N . ALA A 1 108 ? 6.800 -12.937 -6.686 1.00 89.88 108 ALA A N 1
ATOM 820 C CA . ALA A 1 108 ? 6.878 -12.901 -5.228 1.00 89.88 108 ALA A CA 1
ATOM 821 C C . ALA A 1 108 ? 7.456 -11.581 -4.684 1.00 89.88 108 ALA A C 1
ATOM 823 O O . ALA A 1 108 ? 7.441 -11.385 -3.468 1.00 89.88 108 ALA A O 1
ATOM 824 N N . LEU A 1 109 ? 7.900 -10.659 -5.553 1.00 93.50 109 LEU A N 1
ATOM 825 C CA . LEU A 1 109 ? 8.442 -9.363 -5.144 1.00 93.50 109 LEU A CA 1
ATOM 826 C C . LEU A 1 109 ? 7.336 -8.473 -4.556 1.00 93.50 109 LEU A C 1
ATOM 828 O O . LEU A 1 109 ? 6.588 -7.796 -5.272 1.00 93.50 109 LEU A O 1
ATOM 832 N N . LEU A 1 110 ? 7.203 -8.533 -3.231 1.00 96.31 110 LEU A N 1
ATOM 833 C CA . LEU A 1 110 ? 6.131 -7.895 -2.474 1.00 96.31 110 LEU A CA 1
ATOM 834 C C . LEU A 1 110 ? 6.191 -6.366 -2.568 1.00 96.31 110 LEU A C 1
ATOM 836 O O . LEU A 1 110 ? 5.165 -5.742 -2.839 1.00 96.31 110 LEU A O 1
ATOM 840 N N . ASP A 1 111 ? 7.377 -5.776 -2.431 1.00 96.69 111 ASP A N 1
ATOM 841 C CA . ASP A 1 111 ? 7.555 -4.318 -2.443 1.00 96.69 111 ASP A CA 1
ATOM 842 C C . ASP A 1 111 ? 7.088 -3.696 -3.765 1.00 96.69 111 ASP A C 1
ATOM 844 O O . ASP A 1 111 ? 6.387 -2.684 -3.773 1.00 96.69 111 ASP A O 1
ATOM 848 N N . ALA A 1 112 ? 7.368 -4.355 -4.897 1.00 96.31 112 ALA A N 1
ATOM 849 C CA . ALA A 1 112 ? 6.883 -3.914 -6.203 1.00 96.31 112 ALA A CA 1
ATOM 850 C C . ALA A 1 112 ? 5.348 -3.937 -6.294 1.00 96.31 112 ALA A C 1
ATOM 852 O O . ALA A 1 112 ? 4.752 -3.043 -6.893 1.00 96.31 112 ALA A O 1
ATOM 853 N N . ARG A 1 113 ? 4.683 -4.925 -5.676 1.00 97.69 113 ARG A N 1
ATOM 854 C CA . ARG A 1 113 ? 3.211 -4.977 -5.614 1.00 97.69 113 ARG A CA 1
ATOM 855 C C . ARG A 1 113 ? 2.633 -3.912 -4.698 1.00 97.69 113 ARG A C 1
ATOM 857 O O . ARG A 1 113 ? 1.606 -3.328 -5.044 1.00 97.69 113 ARG A O 1
ATOM 864 N N . ILE A 1 114 ? 3.271 -3.666 -3.554 1.00 98.38 114 ILE A N 1
ATOM 865 C CA . ILE A 1 114 ? 2.860 -2.616 -2.622 1.00 98.38 114 ILE A CA 1
ATOM 866 C C . ILE A 1 114 ? 2.927 -1.252 -3.319 1.00 98.38 114 ILE A C 1
ATOM 868 O O . ILE A 1 114 ? 1.924 -0.533 -3.330 1.00 98.38 114 ILE A O 1
ATOM 872 N N . ASN A 1 115 ? 4.050 -0.941 -3.974 1.00 98.25 115 ASN A N 1
ATOM 873 C CA . ASN A 1 115 ? 4.237 0.333 -4.669 1.00 98.25 115 ASN A CA 1
ATOM 874 C C . ASN A 1 115 ? 3.332 0.467 -5.897 1.00 98.25 115 ASN A C 1
ATOM 876 O O . ASN A 1 115 ? 2.689 1.502 -6.057 1.00 98.25 115 ASN A O 1
ATOM 880 N N . LEU A 1 116 ? 3.181 -0.588 -6.709 1.00 98.25 116 LEU A N 1
ATOM 881 C CA . LEU A 1 116 ? 2.236 -0.579 -7.831 1.00 98.25 116 LEU A CA 1
ATOM 882 C C . LEU A 1 116 ? 0.805 -0.304 -7.355 1.00 98.25 116 LEU A C 1
ATOM 884 O O . LEU A 1 116 ? 0.110 0.536 -7.924 1.00 98.25 116 LEU A O 1
ATOM 888 N N . GLY A 1 117 ? 0.352 -1.010 -6.315 1.00 98.31 117 GLY A N 1
ATOM 889 C CA . GLY A 1 117 ? -0.981 -0.814 -5.755 1.00 98.31 117 GLY A CA 1
ATOM 890 C C . GLY A 1 117 ? -1.174 0.602 -5.210 1.00 98.31 117 GLY A C 1
ATOM 891 O O . GLY A 1 117 ? -2.209 1.210 -5.482 1.00 98.31 117 GLY A O 1
ATOM 892 N N . ARG A 1 118 ? -0.161 1.151 -4.525 1.00 98.44 118 ARG A N 1
ATOM 893 C CA . ARG A 1 118 ? -0.212 2.498 -3.937 1.00 98.44 118 ARG A CA 1
ATOM 894 C C . ARG A 1 118 ? -0.300 3.559 -5.025 1.00 98.44 118 ARG A C 1
ATOM 896 O O . ARG A 1 118 ? -1.185 4.404 -4.987 1.00 98.44 118 ARG A O 1
ATOM 903 N N . LEU A 1 119 ? 0.545 3.460 -6.045 1.00 97.69 119 LEU A N 1
ATOM 904 C CA . LEU A 1 119 ? 0.567 4.418 -7.145 1.00 97.69 119 LEU A CA 1
ATOM 905 C C . LEU A 1 119 ? -0.727 4.359 -7.979 1.00 97.69 119 LEU A C 1
ATOM 907 O O . LEU A 1 119 ? -1.252 5.383 -8.412 1.00 97.69 119 LEU A O 1
ATOM 911 N N . LEU A 1 120 ? -1.313 3.166 -8.152 1.00 98.38 120 LEU A N 1
ATOM 912 C CA . LEU A 1 120 ? -2.643 3.013 -8.756 1.00 98.38 120 LEU A CA 1
ATOM 913 C C . LEU A 1 120 ? -3.749 3.644 -7.899 1.00 98.38 120 LEU A C 1
ATOM 915 O O . LEU A 1 120 ? -4.699 4.198 -8.457 1.00 98.38 120 LEU A O 1
ATOM 919 N N . HIS A 1 121 ? -3.656 3.534 -6.574 1.00 98.38 121 HIS A N 1
ATOM 920 C CA . HIS A 1 121 ? -4.599 4.139 -5.635 1.00 98.38 121 HIS A CA 1
ATOM 921 C C . HIS A 1 121 ? -4.514 5.667 -5.687 1.00 98.38 121 HIS A C 1
ATOM 923 O O . HIS A 1 121 ? -5.536 6.308 -5.929 1.00 98.38 121 HIS A O 1
ATOM 929 N N . GLU A 1 122 ? -3.312 6.237 -5.599 1.00 96.06 122 GLU A N 1
ATOM 930 C CA . GLU A 1 122 ? -3.057 7.679 -5.737 1.00 96.06 122 GLU A CA 1
ATOM 931 C C . GLU A 1 122 ? -3.551 8.228 -7.089 1.00 96.06 122 GLU A C 1
ATOM 933 O O . GLU A 1 122 ? -4.122 9.315 -7.156 1.00 96.06 122 GLU A O 1
ATOM 938 N N . ALA A 1 123 ? -3.433 7.441 -8.165 1.00 95.31 123 ALA A N 1
ATOM 939 C CA . ALA A 1 123 ? -3.964 7.776 -9.489 1.00 95.31 123 ALA A CA 1
ATOM 940 C C . ALA A 1 123 ? -5.495 7.600 -9.631 1.00 95.31 123 ALA A C 1
ATOM 942 O O . ALA A 1 123 ? -6.033 7.707 -10.737 1.00 95.31 123 ALA A O 1
ATOM 943 N N . GLY A 1 124 ? -6.218 7.255 -8.560 1.00 97.06 124 GLY A N 1
ATOM 944 C CA . GLY A 1 124 ? -7.669 7.030 -8.569 1.00 97.06 124 GLY A CA 1
ATOM 945 C C . GLY A 1 124 ? -8.113 5.744 -9.280 1.00 97.06 124 GLY A C 1
ATOM 946 O O . GLY A 1 124 ? -9.307 5.508 -9.474 1.00 97.06 124 GLY A O 1
ATOM 947 N N . ARG A 1 125 ? -7.181 4.860 -9.662 1.00 97.94 125 ARG A N 1
ATOM 948 C CA . ARG A 1 125 ? -7.452 3.578 -10.341 1.00 97.94 125 ARG A CA 1
ATOM 949 C C . ARG A 1 125 ? -7.808 2.489 -9.314 1.00 97.94 125 ARG A C 1
ATOM 951 O O . ARG A 1 125 ? -7.240 1.395 -9.342 1.00 97.94 125 ARG A O 1
ATOM 958 N N . LEU A 1 126 ? -8.786 2.769 -8.446 1.00 98.25 126 LEU A N 1
ATOM 959 C CA . LEU A 1 126 ? -9.085 2.004 -7.220 1.00 98.25 126 LEU A CA 1
ATOM 960 C C . LEU A 1 126 ? -9.302 0.500 -7.461 1.00 98.25 126 LEU A C 1
ATOM 962 O O . LEU A 1 126 ? -8.692 -0.333 -6.799 1.00 98.25 126 LEU A O 1
ATOM 966 N N . ALA A 1 127 ? -10.097 0.128 -8.469 1.00 98.06 127 ALA A N 1
ATOM 967 C CA . ALA A 1 127 ? -10.358 -1.283 -8.780 1.00 98.06 127 ALA A CA 1
ATOM 968 C C . ALA A 1 127 ? -9.095 -2.047 -9.228 1.00 98.06 127 ALA A C 1
ATOM 970 O O . ALA A 1 127 ? -8.952 -3.241 -8.960 1.00 98.06 127 ALA A O 1
ATOM 971 N N . LYS A 1 128 ? -8.161 -1.368 -9.911 1.00 97.81 128 LYS A N 1
ATOM 972 C CA . LYS A 1 128 ? -6.881 -1.971 -10.305 1.00 97.81 128 LYS A CA 1
ATOM 973 C C . LYS A 1 128 ? -5.960 -2.116 -9.094 1.00 97.81 128 LYS A C 1
ATOM 975 O O . LYS A 1 128 ? -5.352 -3.174 -8.959 1.00 97.81 128 LYS A O 1
ATOM 980 N N . ALA A 1 129 ? -5.905 -1.106 -8.224 1.00 98.75 129 ALA A N 1
ATOM 981 C CA . ALA A 1 129 ? -5.154 -1.164 -6.971 1.00 98.75 129 ALA A CA 1
ATOM 982 C C . ALA A 1 129 ? -5.629 -2.329 -6.087 1.00 98.75 129 ALA A C 1
ATOM 984 O O . ALA A 1 129 ? -4.816 -3.137 -5.643 1.00 98.75 129 ALA A O 1
ATOM 985 N N . GLU A 1 130 ? -6.948 -2.499 -5.929 1.00 98.69 130 GLU A N 1
ATOM 986 C CA . GLU A 1 130 ? -7.509 -3.580 -5.108 1.00 98.69 130 GLU A CA 1
ATOM 987 C C . GLU A 1 130 ? -7.105 -4.946 -5.656 1.00 98.69 130 GLU A C 1
ATOM 989 O O . GLU A 1 130 ? -6.712 -5.834 -4.896 1.00 98.69 130 GLU A O 1
ATOM 994 N N . ARG A 1 131 ? -7.177 -5.119 -6.981 1.00 98.50 131 ARG A N 1
ATOM 995 C CA . ARG A 1 131 ? -6.751 -6.360 -7.625 1.00 98.50 131 ARG A CA 1
ATOM 996 C C . ARG A 1 131 ? -5.281 -6.659 -7.326 1.00 98.50 131 ARG A C 1
ATOM 998 O O . ARG A 1 131 ? -4.991 -7.773 -6.901 1.00 98.50 131 ARG A O 1
ATOM 1005 N N . VAL A 1 132 ? -4.391 -5.677 -7.494 1.00 98.12 132 VAL A N 1
ATOM 1006 C CA . VAL A 1 132 ? -2.951 -5.835 -7.221 1.00 98.12 132 VAL A CA 1
ATOM 1007 C C . VAL A 1 132 ? -2.713 -6.230 -5.764 1.00 98.12 132 VAL A C 1
ATOM 1009 O O . VAL A 1 132 ? -2.019 -7.212 -5.508 1.00 98.12 132 VAL A O 1
ATOM 1012 N N . TYR A 1 133 ? -3.341 -5.545 -4.806 1.00 98.56 133 TYR A N 1
ATOM 1013 C CA . TYR A 1 133 ? -3.189 -5.878 -3.390 1.00 98.56 133 TYR A CA 1
ATOM 1014 C C . TYR A 1 133 ? -3.751 -7.257 -3.034 1.00 98.56 133 TYR A C 1
ATOM 1016 O O . TYR A 1 133 ? -3.097 -8.024 -2.331 1.00 98.56 133 TYR A O 1
ATOM 1024 N N . ARG A 1 134 ? -4.933 -7.634 -3.535 1.00 98.06 134 ARG A N 1
ATOM 1025 C CA . ARG A 1 134 ? -5.496 -8.970 -3.265 1.00 98.06 134 ARG A CA 1
ATOM 1026 C C . ARG A 1 134 ? -4.679 -10.088 -3.913 1.00 98.06 134 ARG A C 1
ATOM 1028 O O . ARG A 1 134 ? -4.601 -11.179 -3.352 1.00 98.06 134 ARG A O 1
ATOM 1035 N N . GLU A 1 135 ? -4.084 -9.848 -5.078 1.00 96.62 135 GLU A N 1
ATOM 1036 C CA . GLU A 1 135 ? -3.129 -10.776 -5.694 1.00 96.62 135 GLU A CA 1
ATOM 1037 C C . GLU A 1 135 ? -1.838 -10.874 -4.873 1.00 96.62 135 GLU A C 1
ATOM 1039 O O . GLU A 1 135 ? -1.348 -11.982 -4.665 1.00 96.62 135 GLU A O 1
ATOM 1044 N N . ALA A 1 136 ? -1.340 -9.758 -4.331 1.00 96.94 136 ALA A N 1
ATOM 1045 C CA . ALA A 1 136 ? -0.201 -9.742 -3.414 1.00 96.94 136 ALA A CA 1
ATOM 1046 C C . ALA A 1 136 ? -0.465 -10.584 -2.159 1.00 96.94 136 ALA A C 1
ATOM 1048 O O . ALA A 1 136 ? 0.356 -11.428 -1.814 1.00 96.94 136 ALA A O 1
ATOM 1049 N N . VAL A 1 137 ? -1.645 -10.447 -1.540 1.00 96.62 137 VAL A N 1
ATOM 1050 C CA . VAL A 1 137 ? -2.016 -11.240 -0.352 1.00 96.62 137 VAL A CA 1
ATOM 1051 C C . VAL A 1 137 ? -2.011 -12.739 -0.667 1.00 96.62 137 VAL A C 1
ATOM 1053 O O . VAL A 1 137 ? -1.588 -13.551 0.153 1.00 96.62 137 VAL A O 1
ATOM 1056 N N . LYS A 1 138 ? -2.457 -13.129 -1.868 1.00 95.19 138 LYS A N 1
ATOM 1057 C CA . LYS A 1 138 ? -2.457 -14.535 -2.302 1.00 95.19 138 LYS A CA 1
ATOM 1058 C C . LYS A 1 138 ? -1.055 -15.069 -2.596 1.00 95.19 138 LYS A C 1
ATOM 1060 O O . LYS A 1 138 ? -0.808 -16.241 -2.333 1.00 95.19 138 LYS A O 1
ATOM 1065 N N . ALA A 1 139 ? -0.184 -14.250 -3.184 1.00 89.00 139 ALA A N 1
ATOM 1066 C CA . ALA A 1 139 ? 1.142 -14.668 -3.636 1.00 89.00 139 ALA A CA 1
ATOM 1067 C C . ALA A 1 139 ? 2.192 -14.637 -2.515 1.00 89.00 139 ALA A C 1
ATOM 1069 O O . ALA A 1 139 ? 2.997 -15.555 -2.401 1.00 89.00 139 ALA A O 1
ATOM 1070 N N . CYS A 1 140 ? 2.164 -13.593 -1.688 1.00 90.19 140 CYS A N 1
ATOM 1071 C CA . CYS A 1 140 ? 3.201 -13.283 -0.703 1.00 90.19 140 CYS A CA 1
ATOM 1072 C C . CYS A 1 140 ? 2.732 -13.505 0.745 1.00 90.19 140 CYS A C 1
ATOM 1074 O O . CYS A 1 140 ? 3.546 -13.501 1.664 1.00 90.19 140 CYS A O 1
ATOM 1076 N N . GLY A 1 141 ? 1.430 -13.717 0.963 1.00 91.50 141 GLY A N 1
ATOM 1077 C CA . GLY A 1 141 ? 0.838 -13.851 2.290 1.00 91.50 141 GLY A CA 1
ATOM 1078 C C . GLY A 1 141 ? 0.396 -12.519 2.904 1.00 91.50 141 GLY A C 1
ATOM 1079 O O . GLY A 1 141 ? 0.290 -11.488 2.242 1.00 91.50 141 GLY A O 1
ATOM 1080 N N . SER A 1 142 ? 0.081 -12.569 4.196 1.00 92.69 142 SER A N 1
ATOM 1081 C CA . SER A 1 142 ? -0.544 -11.478 4.952 1.00 92.69 142 SER A CA 1
ATOM 1082 C C . SER A 1 142 ? 0.487 -10.536 5.580 1.00 92.69 142 SER A C 1
ATOM 1084 O O . SER A 1 142 ? 0.601 -10.478 6.803 1.00 92.69 142 SER A O 1
ATOM 1086 N N . ASP A 1 143 ? 1.239 -9.813 4.753 1.00 97.62 143 ASP A N 1
ATOM 1087 C CA . ASP A 1 143 ? 2.171 -8.786 5.230 1.00 97.62 143 ASP A CA 1
ATOM 1088 C C . ASP A 1 143 ? 1.423 -7.587 5.866 1.00 97.62 143 ASP A C 1
ATOM 1090 O O . ASP A 1 143 ? 0.414 -7.131 5.313 1.00 97.62 143 ASP A O 1
ATOM 1094 N N . PRO A 1 144 ? 1.869 -7.066 7.026 1.00 97.62 144 PRO A N 1
ATOM 1095 C CA . PRO A 1 144 ? 1.175 -5.993 7.736 1.00 97.62 144 PRO A CA 1
ATOM 1096 C C . PRO A 1 144 ? 1.102 -4.672 6.954 1.00 97.62 144 PRO A C 1
ATOM 1098 O O . PRO A 1 144 ? 0.069 -4.003 7.016 1.00 97.62 144 PRO A O 1
ATOM 1101 N N . VAL A 1 145 ? 2.133 -4.305 6.187 1.00 97.62 145 VAL A N 1
ATOM 1102 C CA . VAL A 1 145 ? 2.151 -3.068 5.383 1.00 97.62 145 VAL A CA 1
ATOM 1103 C C . VAL A 1 145 ? 1.229 -3.210 4.175 1.00 97.62 145 VAL A C 1
ATOM 1105 O O . VAL A 1 145 ? 0.447 -2.307 3.870 1.00 97.62 145 VAL A O 1
ATOM 1108 N N . LEU A 1 146 ? 1.246 -4.373 3.521 1.00 98.38 146 LEU A N 1
ATOM 1109 C CA . LEU A 1 146 ? 0.302 -4.694 2.452 1.00 98.38 146 LEU A CA 1
ATOM 1110 C C . LEU A 1 146 ? -1.155 -4.631 2.938 1.00 98.38 146 LEU A C 1
ATOM 1112 O O . LEU A 1 146 ? -2.003 -4.024 2.281 1.00 98.38 146 LEU A O 1
ATOM 1116 N N . LEU A 1 147 ? -1.455 -5.253 4.082 1.00 98.62 147 LEU A N 1
ATOM 1117 C CA . LEU A 1 147 ? -2.798 -5.240 4.665 1.00 98.62 147 LEU A CA 1
ATOM 1118 C C . LEU A 1 147 ? -3.220 -3.832 5.086 1.00 98.62 147 LEU A C 1
ATOM 1120 O O . LEU A 1 147 ? -4.368 -3.456 4.859 1.00 98.62 147 LEU A O 1
ATOM 1124 N N . TYR A 1 148 ? -2.309 -3.039 5.651 1.00 98.69 148 TYR A N 1
ATOM 1125 C CA . TYR A 1 148 ? -2.573 -1.636 5.951 1.00 98.69 148 TYR A CA 1
ATOM 1126 C C . TYR A 1 148 ? -2.991 -0.872 4.687 1.00 98.69 148 TYR A C 1
ATOM 1128 O O . TYR A 1 148 ? -4.080 -0.301 4.671 1.00 98.69 148 TYR A O 1
ATOM 1136 N N . ASN A 1 149 ? -2.206 -0.946 3.608 1.00 98.69 149 ASN A N 1
ATOM 1137 C CA . ASN A 1 149 ? -2.509 -0.257 2.349 1.00 98.69 149 ASN A CA 1
ATOM 1138 C C . ASN A 1 149 ? -3.832 -0.722 1.715 1.00 98.69 149 ASN A C 1
ATOM 1140 O O . ASN A 1 149 ? -4.625 0.100 1.252 1.00 98.69 149 ASN A O 1
ATOM 1144 N N . LEU A 1 150 ? -4.128 -2.027 1.753 1.00 98.69 150 LEU A N 1
ATOM 1145 C CA . LEU A 1 150 ? -5.431 -2.546 1.328 1.00 98.69 150 LEU A CA 1
ATOM 1146 C C . LEU A 1 150 ? -6.572 -1.996 2.202 1.00 98.69 150 LEU A C 1
ATOM 1148 O O . LEU A 1 150 ? -7.639 -1.680 1.683 1.00 98.69 150 LEU A O 1
ATOM 1152 N N . GLY A 1 151 ? -6.357 -1.854 3.512 1.00 98.62 151 GLY A N 1
ATOM 1153 C CA . GLY A 1 151 ? -7.312 -1.240 4.434 1.00 98.62 151 GLY A CA 1
ATOM 1154 C C . GLY A 1 151 ? -7.609 0.224 4.097 1.00 98.62 151 GLY A C 1
ATOM 1155 O O . GLY A 1 151 ? -8.779 0.609 4.101 1.00 98.62 151 GLY A O 1
ATOM 1156 N N . VAL A 1 152 ? -6.582 1.011 3.747 1.00 98.75 152 VAL A N 1
ATOM 1157 C CA . VAL A 1 152 ? -6.743 2.409 3.297 1.00 98.75 152 VAL A CA 1
ATOM 1158 C C . VAL A 1 152 ? -7.588 2.465 2.034 1.00 98.75 152 VAL A C 1
ATOM 1160 O O . VAL A 1 152 ? -8.611 3.144 2.010 1.00 98.75 152 VAL A O 1
ATOM 1163 N N . LEU A 1 153 ? -7.220 1.679 1.022 1.00 98.81 153 LEU A N 1
ATOM 1164 C CA . LEU A 1 153 ? -7.963 1.612 -0.231 1.00 98.81 153 LEU A CA 1
ATOM 1165 C C . LEU A 1 153 ? -9.438 1.231 -0.015 1.00 98.81 153 LEU A C 1
ATOM 1167 O O . LEU A 1 153 ? -10.327 1.794 -0.650 1.00 98.81 153 LEU A O 1
ATOM 1171 N N . LEU A 1 154 ? -9.715 0.274 0.874 1.00 98.81 154 LEU A N 1
ATOM 1172 C CA . LEU A 1 154 ? -11.081 -0.159 1.171 1.00 98.81 154 LEU A CA 1
ATOM 1173 C C . LEU A 1 154 ? -11.902 0.920 1.897 1.00 98.81 154 LEU A C 1
ATOM 1175 O O . LEU A 1 154 ? -13.101 1.012 1.630 1.00 98.81 154 LEU A O 1
ATOM 1179 N N . ASP A 1 155 ? -11.302 1.730 2.781 1.00 98.31 155 ASP A N 1
ATOM 1180 C CA . ASP A 1 155 ? -11.994 2.879 3.399 1.00 98.31 155 ASP A CA 1
ATOM 1181 C C . ASP A 1 155 ? -12.322 3.944 2.341 1.00 98.31 155 ASP A C 1
ATOM 1183 O O . ASP A 1 155 ? -13.455 4.420 2.281 1.00 98.31 155 ASP A O 1
ATOM 1187 N N . ASP A 1 156 ? -11.385 4.231 1.433 1.00 98.00 156 ASP A N 1
ATOM 1188 C CA . ASP A 1 156 ? -11.594 5.181 0.330 1.00 98.00 156 ASP A CA 1
ATOM 1189 C C . ASP A 1 156 ? -12.668 4.716 -0.669 1.00 98.00 156 ASP A C 1
ATOM 1191 O O . ASP A 1 156 ? -13.341 5.531 -1.301 1.00 98.00 156 ASP A O 1
ATOM 1195 N N . MET A 1 157 ? -12.884 3.403 -0.781 1.00 98.31 157 MET A N 1
ATOM 1196 C CA . MET A 1 157 ? -13.989 2.800 -1.537 1.00 98.31 157 MET A CA 1
ATOM 1197 C C . MET A 1 157 ? -15.310 2.715 -0.740 1.00 98.31 157 MET A C 1
ATOM 1199 O O . MET A 1 157 ? -16.246 2.053 -1.189 1.00 98.31 157 MET A O 1
ATOM 1203 N N . ASP A 1 158 ? -15.393 3.335 0.442 1.00 97.81 158 ASP A N 1
ATOM 1204 C CA . ASP A 1 158 ? -16.522 3.300 1.390 1.00 97.81 158 ASP A CA 1
ATOM 1205 C C . ASP A 1 158 ? -16.895 1.887 1.897 1.00 97.81 158 ASP A C 1
ATOM 1207 O O . ASP A 1 158 ? -17.973 1.643 2.445 1.00 97.81 158 ASP A O 1
ATOM 1211 N N . ARG A 1 159 ? -15.975 0.920 1.791 1.00 98.50 159 ARG A N 1
ATOM 1212 C CA . ARG A 1 159 ? -16.158 -0.471 2.249 1.00 98.50 159 ARG A CA 1
ATOM 1213 C C . ARG A 1 159 ? -15.692 -0.636 3.692 1.00 98.50 159 ARG A C 1
ATOM 1215 O O . ARG A 1 159 ? -14.878 -1.498 4.026 1.00 98.50 159 ARG A O 1
ATOM 1222 N N . LYS A 1 160 ? -16.274 0.178 4.574 1.00 97.94 160 LYS A N 1
ATOM 1223 C CA . LYS A 1 160 ? -15.866 0.361 5.980 1.00 97.94 160 LYS A CA 1
ATOM 1224 C C . LYS A 1 160 ? -15.716 -0.941 6.780 1.00 97.94 160 LYS A C 1
ATOM 1226 O O . LYS A 1 160 ? -14.787 -1.073 7.572 1.00 97.94 160 LYS A O 1
ATOM 1231 N N . ALA A 1 161 ? -16.615 -1.909 6.589 1.00 97.94 161 ALA A N 1
ATOM 1232 C CA . ALA A 1 161 ? -16.559 -3.187 7.306 1.00 97.94 161 ALA A CA 1
ATOM 1233 C C . ALA A 1 161 ? -15.344 -4.039 6.898 1.00 97.94 161 ALA A C 1
ATOM 1235 O O . ALA A 1 161 ? -14.698 -4.645 7.752 1.00 97.94 161 ALA A O 1
ATOM 1236 N N . GLU A 1 162 ? -15.008 -4.058 5.606 1.00 98.50 162 GLU A N 1
ATOM 1237 C CA . GLU A 1 162 ? -13.826 -4.765 5.108 1.00 98.50 162 GLU A CA 1
ATOM 1238 C C . GLU A 1 162 ? -12.541 -4.027 5.484 1.00 98.50 162 GLU A C 1
ATOM 1240 O O . GLU A 1 162 ? -11.572 -4.673 5.882 1.00 98.50 162 GLU A O 1
ATOM 1245 N N . ALA A 1 163 ? -12.546 -2.691 5.439 1.00 98.75 163 ALA A N 1
ATOM 1246 C CA . ALA A 1 163 ? -11.425 -1.874 5.896 1.00 98.75 163 ALA A CA 1
ATOM 1247 C C . ALA A 1 163 ? -11.084 -2.160 7.369 1.00 98.75 163 ALA A C 1
ATOM 1249 O O . ALA A 1 163 ? -9.937 -2.475 7.676 1.00 98.75 163 ALA A O 1
ATOM 1250 N N . LEU A 1 164 ? -12.084 -2.161 8.266 1.00 98.56 164 LEU A N 1
ATOM 1251 C CA . LEU A 1 164 ? -11.905 -2.528 9.679 1.00 98.56 164 LEU A CA 1
ATOM 1252 C C . LEU A 1 164 ? -11.244 -3.902 9.837 1.00 98.56 164 LEU A C 1
ATOM 1254 O O . LEU A 1 164 ? -10.217 -4.019 10.503 1.00 98.56 164 LEU A O 1
ATOM 1258 N N . ALA A 1 165 ? -11.811 -4.933 9.206 1.00 98.44 165 ALA A N 1
ATOM 1259 C CA . ALA A 1 165 ? -11.296 -6.296 9.315 1.00 98.44 165 ALA A CA 1
ATOM 1260 C C . ALA A 1 165 ? -9.853 -6.416 8.791 1.00 98.44 165 ALA A C 1
ATOM 1262 O O . ALA A 1 165 ? -9.048 -7.166 9.351 1.00 98.44 165 ALA A O 1
ATOM 1263 N N . THR A 1 166 ? -9.528 -5.663 7.737 1.00 98.62 166 THR A N 1
ATOM 1264 C CA . THR A 1 166 ? -8.204 -5.661 7.104 1.00 98.62 166 THR A CA 1
ATOM 1265 C C . THR A 1 166 ? -7.174 -4.933 7.968 1.00 98.62 166 THR A C 1
ATOM 1267 O O . THR A 1 166 ? -6.106 -5.484 8.231 1.00 98.62 166 THR A O 1
ATOM 1270 N N . TYR A 1 167 ? -7.504 -3.760 8.511 1.00 98.69 167 TYR A N 1
ATOM 1271 C CA . TYR A 1 167 ? -6.638 -3.059 9.462 1.00 98.69 167 TYR A CA 1
ATOM 1272 C C . TYR A 1 167 ? -6.401 -3.866 10.744 1.00 98.69 167 TYR A C 1
ATOM 1274 O O . TYR A 1 167 ? -5.283 -3.940 11.248 1.00 98.69 167 TYR A O 1
ATOM 1282 N N . GLU A 1 168 ? -7.432 -4.524 11.276 1.00 98.31 168 GLU A N 1
ATOM 1283 C CA . GLU A 1 168 ? -7.269 -5.412 12.429 1.00 98.31 168 GLU A CA 1
ATOM 1284 C C . GLU A 1 168 ? -6.382 -6.618 12.107 1.00 98.31 168 GLU A C 1
ATOM 1286 O O . GLU A 1 168 ? -5.657 -7.092 12.980 1.00 98.31 168 GLU A O 1
ATOM 1291 N N . ALA A 1 169 ? -6.412 -7.119 10.868 1.00 98.19 169 ALA A N 1
ATOM 1292 C CA . ALA A 1 169 ? -5.484 -8.150 10.417 1.00 98.19 169 ALA A CA 1
ATOM 1293 C C . ALA A 1 169 ? -4.039 -7.638 10.361 1.00 98.19 169 ALA A C 1
ATOM 1295 O O . ALA A 1 169 ? -3.153 -8.338 10.851 1.00 98.19 169 ALA A O 1
ATOM 1296 N N . ALA A 1 170 ? -3.817 -6.420 9.855 1.00 98.38 170 ALA A N 1
ATOM 1297 C CA . ALA A 1 170 ? -2.503 -5.780 9.865 1.00 98.38 170 ALA A CA 1
ATOM 1298 C C . ALA A 1 170 ? -1.954 -5.670 11.297 1.00 98.38 170 ALA A C 1
ATOM 1300 O O . ALA A 1 170 ? -0.856 -6.147 11.572 1.00 98.38 170 ALA A O 1
ATOM 1301 N N . LEU A 1 171 ? -2.760 -5.167 12.242 1.00 98.31 171 LEU A N 1
ATOM 1302 C CA . LEU A 1 171 ? -2.357 -5.025 13.648 1.00 98.31 171 LEU A CA 1
ATOM 1303 C C . LEU A 1 171 ? -2.194 -6.345 14.408 1.00 98.31 171 LEU A C 1
ATOM 1305 O O . LEU A 1 171 ? -1.489 -6.379 15.414 1.00 98.31 171 LEU A O 1
ATOM 1309 N N . ARG A 1 172 ? -2.841 -7.435 13.974 1.00 97.81 172 ARG A N 1
ATOM 1310 C CA . ARG A 1 172 ? -2.551 -8.772 14.522 1.00 97.81 172 ARG A CA 1
ATOM 1311 C C . ARG A 1 172 ? -1.148 -9.240 14.144 1.00 97.81 172 ARG A C 1
ATOM 1313 O O . ARG A 1 172 ? -0.547 -9.966 14.930 1.00 97.81 172 ARG A O 1
ATOM 1320 N N . SER A 1 173 ? -0.662 -8.853 12.964 1.00 95.25 173 SER A N 1
ATOM 1321 C CA . SER A 1 173 ? 0.685 -9.185 12.500 1.00 95.25 173 SER A CA 1
ATOM 1322 C C . SER A 1 173 ? 1.732 -8.229 13.069 1.00 95.25 173 SER A C 1
ATOM 1324 O O . SER A 1 173 ? 2.762 -8.682 13.556 1.00 95.25 173 SER A O 1
ATOM 1326 N N . ASP A 1 174 ? 1.459 -6.924 13.054 1.00 97.44 174 ASP A N 1
ATOM 1327 C CA . ASP A 1 174 ? 2.323 -5.905 13.645 1.00 97.44 174 ASP A CA 1
ATOM 1328 C C . ASP A 1 174 ? 1.511 -4.893 14.481 1.00 97.44 174 ASP A C 1
ATOM 1330 O O . ASP A 1 174 ? 0.963 -3.919 13.953 1.00 97.44 174 ASP A O 1
ATOM 1334 N N . PRO A 1 175 ? 1.460 -5.080 15.815 1.00 97.56 175 PRO A N 1
ATOM 1335 C CA . PRO A 1 175 ? 0.790 -4.161 16.737 1.00 97.56 175 PRO A CA 1
ATOM 1336 C C . PRO A 1 175 ? 1.473 -2.791 16.909 1.00 97.56 175 PRO A C 1
ATOM 1338 O O . PRO A 1 175 ? 1.023 -1.991 17.739 1.00 97.56 175 PRO A O 1
ATOM 1341 N N . SER A 1 176 ? 2.603 -2.547 16.238 1.00 97.00 176 SER A N 1
ATOM 1342 C CA . SER A 1 176 ? 3.376 -1.305 16.323 1.00 97.00 176 SER A CA 1
ATOM 1343 C C . SER A 1 176 ? 3.136 -0.345 15.155 1.00 97.00 176 SER A C 1
ATOM 1345 O O . SER A 1 176 ? 3.607 0.790 15.215 1.00 97.00 176 SER A O 1
ATOM 1347 N N . LEU A 1 177 ? 2.329 -0.735 14.157 1.00 97.44 177 LEU A N 1
ATOM 1348 C CA . LEU A 1 177 ? 1.931 0.136 13.049 1.00 97.44 177 LEU A CA 1
ATOM 1349 C C . LEU A 1 177 ? 1.093 1.327 13.538 1.00 97.44 177 LEU A C 1
ATOM 1351 O O . LEU A 1 177 ? -0.140 1.266 13.636 1.00 97.44 177 LEU A O 1
ATOM 1355 N N . ALA A 1 178 ? 1.773 2.432 13.837 1.00 97.75 178 ALA A N 1
ATOM 1356 C CA . ALA A 1 178 ? 1.169 3.650 14.358 1.00 97.75 178 ALA A CA 1
ATOM 1357 C C . ALA A 1 178 ? 0.093 4.196 13.404 1.00 97.75 178 ALA A C 1
ATOM 1359 O O . ALA A 1 178 ? -1.035 4.445 13.837 1.00 97.75 178 ALA A O 1
ATOM 1360 N N . ASP A 1 179 ? 0.386 4.281 12.108 1.00 97.81 179 ASP A N 1
ATOM 1361 C CA . ASP A 1 179 ? -0.552 4.809 11.109 1.00 97.81 179 ASP A CA 1
ATOM 1362 C C . ASP A 1 179 ? -1.815 3.947 10.976 1.00 97.81 179 ASP A C 1
ATOM 1364 O O . ASP A 1 179 ? -2.918 4.458 10.776 1.00 97.81 179 ASP A O 1
ATOM 1368 N N . CYS A 1 180 ? -1.698 2.632 11.186 1.00 98.38 180 CYS A N 1
ATOM 1369 C CA . CYS A 1 180 ? -2.855 1.740 11.218 1.00 98.38 180 CYS A CA 1
ATOM 1370 C C . CYS A 1 180 ? -3.746 2.010 12.442 1.00 98.38 180 CYS A C 1
ATOM 1372 O O . CYS A 1 180 ? -4.975 1.978 12.338 1.00 98.38 180 CYS A O 1
ATOM 1374 N N . HIS A 1 181 ? -3.153 2.316 13.602 1.00 98.69 181 HIS A N 1
ATOM 1375 C CA . HIS A 1 181 ? -3.908 2.777 14.768 1.00 98.69 181 HIS A CA 1
ATOM 1376 C C . HIS A 1 181 ? -4.582 4.130 14.516 1.00 98.69 181 HIS A C 1
ATOM 1378 O O . HIS A 1 181 ? -5.741 4.302 14.895 1.00 98.69 181 HIS A O 1
ATOM 1384 N N . TYR A 1 182 ? -3.904 5.069 13.858 1.00 98.62 182 TYR A N 1
ATOM 1385 C CA . TYR A 1 182 ? -4.495 6.355 13.497 1.00 98.62 182 TYR A CA 1
ATOM 1386 C C . TYR A 1 182 ? -5.726 6.173 12.593 1.00 98.62 182 TYR A C 1
ATOM 1388 O O . TYR A 1 182 ? -6.823 6.611 12.951 1.00 98.62 182 TYR A O 1
ATOM 1396 N N . ASN A 1 183 ? -5.596 5.421 11.497 1.00 98.56 183 ASN A N 1
ATOM 1397 C CA . ASN A 1 183 ? -6.695 5.202 10.553 1.00 98.56 183 ASN A CA 1
ATOM 1398 C C . ASN A 1 183 ? -7.870 4.428 11.168 1.00 98.56 183 ASN A C 1
ATOM 1400 O O . ASN A 1 183 ? -9.025 4.792 10.946 1.00 98.56 183 ASN A O 1
ATOM 1404 N N . LEU A 1 184 ? -7.607 3.413 12.001 1.00 98.44 184 LEU A N 1
ATOM 1405 C CA . LEU A 1 184 ? -8.671 2.733 12.747 1.00 98.44 184 LEU A CA 1
ATOM 1406 C C . LEU A 1 184 ? -9.404 3.678 13.694 1.00 98.44 184 LEU A C 1
ATOM 1408 O O . LEU A 1 184 ? -10.624 3.585 13.810 1.00 98.44 184 LEU A O 1
ATOM 1412 N N . GLY A 1 185 ? -8.690 4.585 14.363 1.00 98.44 185 GLY A N 1
ATOM 1413 C CA . GLY A 1 185 ? -9.321 5.575 15.227 1.00 98.44 185 GLY A CA 1
ATOM 1414 C C . GLY A 1 185 ? -10.292 6.467 14.452 1.00 98.44 185 GLY A C 1
ATOM 1415 O O . GLY A 1 18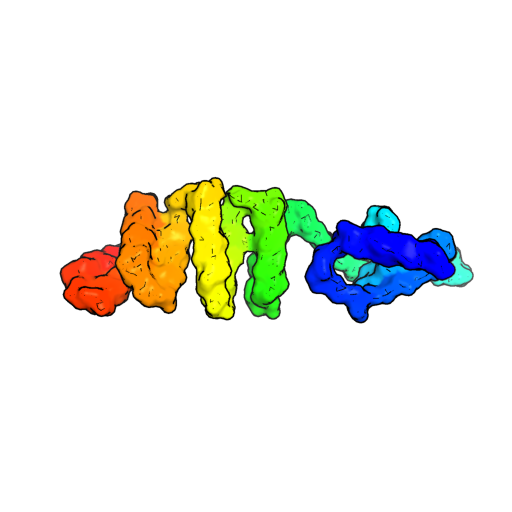5 ? -11.454 6.557 14.842 1.00 98.44 185 GLY A O 1
ATOM 1416 N N . LEU A 1 186 ? -9.859 7.026 13.315 1.00 98.44 186 LEU A N 1
ATOM 1417 C CA . LEU A 1 186 ? -10.722 7.839 12.447 1.00 98.44 186 LEU A CA 1
ATOM 1418 C C . LEU A 1 186 ? -11.926 7.046 11.919 1.00 98.44 186 LEU A C 1
ATOM 1420 O O . LEU A 1 186 ? -13.054 7.541 11.912 1.00 98.44 186 LEU A O 1
ATOM 1424 N N . LEU A 1 187 ? -11.713 5.799 11.493 1.00 98.31 187 LEU A N 1
ATOM 1425 C CA . LEU A 1 187 ? -12.785 4.948 10.982 1.00 98.31 187 LEU A CA 1
ATOM 1426 C C . LEU A 1 187 ? -13.807 4.604 12.077 1.00 98.31 187 LEU A C 1
ATOM 1428 O O . LEU A 1 187 ? -15.014 4.639 11.833 1.00 98.31 187 LEU A O 1
ATOM 1432 N N . TYR A 1 188 ? -13.353 4.336 13.303 1.00 98.50 188 TYR A N 1
ATOM 1433 C CA . TYR A 1 188 ? -14.240 4.116 14.443 1.00 98.50 188 TYR A CA 1
ATOM 1434 C C . TYR A 1 188 ? -15.038 5.372 14.828 1.00 98.50 188 TYR A C 1
ATOM 1436 O O . TYR A 1 188 ? -16.214 5.245 15.176 1.00 98.50 188 TYR A O 1
ATOM 1444 N N . GLU A 1 189 ? -14.471 6.576 14.696 1.00 97.50 189 GLU A N 1
ATOM 1445 C CA . GLU A 1 189 ? -15.218 7.833 14.865 1.00 97.50 189 GLU A CA 1
ATOM 1446 C C . GLU A 1 189 ? -16.320 7.982 13.813 1.00 97.50 189 GLU A C 1
ATOM 1448 O O . GLU A 1 189 ? -17.479 8.199 14.175 1.00 97.50 189 GLU A O 1
ATOM 1453 N N . LYS A 1 190 ? -15.997 7.770 12.526 1.00 96.62 190 LYS A N 1
ATOM 1454 C CA . LYS A 1 190 ? -16.979 7.787 11.421 1.00 96.62 190 LYS A CA 1
ATOM 1455 C C . LYS A 1 190 ? -18.132 6.799 11.653 1.00 96.62 190 LYS A C 1
ATOM 1457 O O . LYS A 1 190 ? -19.253 7.043 11.214 1.00 96.62 190 LYS A O 1
ATOM 1462 N N . LEU A 1 191 ? -17.863 5.680 12.327 1.00 96.88 191 LEU A N 1
ATOM 1463 C CA . LEU A 1 191 ? -18.839 4.631 12.642 1.00 96.88 191 LEU A CA 1
ATOM 1464 C C . LEU A 1 191 ? -19.586 4.846 13.971 1.00 96.88 191 LEU A C 1
ATOM 1466 O O . LEU A 1 191 ? -20.377 3.986 14.360 1.00 96.88 191 LEU A O 1
ATOM 1470 N N . GLY A 1 192 ? -19.342 5.948 14.687 1.00 97.38 192 GLY A N 1
ATOM 1471 C CA . GLY A 1 192 ? -20.006 6.233 15.962 1.00 97.38 192 GLY A CA 1
ATOM 1472 C C . GLY A 1 192 ? -19.570 5.309 17.105 1.00 97.38 192 GLY A C 1
ATOM 1473 O O . GLY A 1 192 ? -20.353 5.042 18.017 1.00 97.38 192 GLY A O 1
ATOM 1474 N N . LYS A 1 193 ? -18.327 4.814 17.067 1.00 98.19 193 LYS A N 1
ATOM 1475 C CA . LYS A 1 193 ? -17.725 3.912 18.064 1.00 98.19 193 LYS A CA 1
ATOM 1476 C C . LYS A 1 193 ? -16.601 4.617 18.844 1.00 98.19 193 LYS A C 1
ATOM 1478 O O . LYS A 1 193 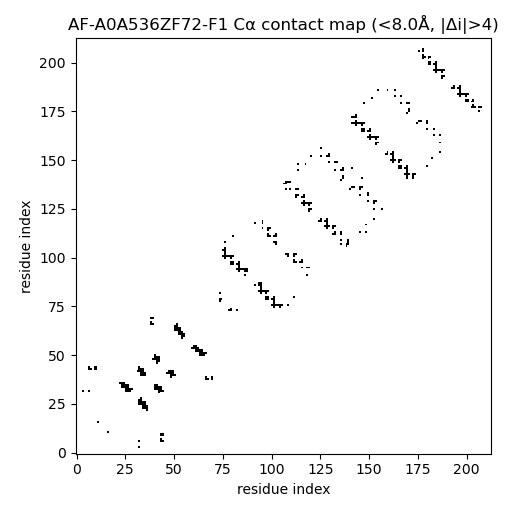? -15.416 4.350 18.634 1.00 98.19 193 LYS A O 1
ATOM 1483 N N . PRO A 1 194 ? -16.943 5.550 19.754 1.00 97.00 194 PRO A N 1
ATOM 1484 C CA . PRO A 1 194 ? -15.962 6.434 20.386 1.00 97.00 194 PRO A CA 1
ATOM 1485 C C . PRO A 1 194 ? -15.001 5.711 21.338 1.00 97.00 194 PRO A C 1
ATOM 1487 O O . PRO A 1 194 ? -13.871 6.157 21.521 1.00 97.00 194 PRO A O 1
ATOM 1490 N N . LYS A 1 195 ? -15.410 4.593 21.953 1.00 98.31 195 LYS A N 1
ATOM 1491 C CA . LYS A 1 195 ? -14.542 3.848 22.883 1.00 98.31 195 LYS A CA 1
ATOM 1492 C C . LYS A 1 195 ? -13.359 3.222 22.143 1.00 98.31 195 LYS A C 1
ATOM 1494 O O . LYS A 1 195 ? -12.216 3.328 22.582 1.00 98.31 195 LYS A O 1
ATOM 1499 N N . GLU A 1 196 ? -13.641 2.592 21.013 1.00 98.38 196 GLU A N 1
ATOM 1500 C CA . GLU A 1 196 ? -12.666 1.984 20.122 1.00 98.38 196 GLU A CA 1
ATOM 1501 C C . GLU A 1 196 ? -11.766 3.057 19.509 1.00 98.38 196 GLU A C 1
ATOM 1503 O O . GLU A 1 196 ? -10.543 2.909 19.544 1.00 98.38 196 GLU A O 1
ATOM 1508 N N . ALA A 1 197 ? -12.347 4.173 19.058 1.00 98.38 197 ALA A N 1
ATOM 1509 C CA . ALA A 1 197 ? -11.591 5.313 18.552 1.00 98.38 197 ALA A CA 1
ATOM 1510 C C . ALA A 1 197 ? -10.555 5.826 19.566 1.00 98.38 197 ALA A C 1
ATOM 1512 O O . ALA A 1 197 ? -9.364 5.887 19.257 1.00 98.38 197 ALA A O 1
ATOM 1513 N N . ILE A 1 198 ? -10.978 6.100 20.808 1.00 98.56 198 ILE A N 1
ATOM 1514 C CA . ILE A 1 198 ? -10.090 6.557 21.890 1.00 98.56 198 ILE A CA 1
ATOM 1515 C C . ILE A 1 198 ? -8.975 5.541 22.150 1.00 98.56 198 ILE A C 1
ATOM 1517 O O . ILE A 1 198 ? -7.817 5.929 22.314 1.00 98.56 198 ILE A O 1
ATOM 1521 N N . ARG A 1 199 ? -9.292 4.240 22.157 1.00 98.38 199 ARG A N 1
ATOM 1522 C CA . ARG A 1 199 ? -8.298 3.177 22.364 1.00 98.38 199 ARG A CA 1
ATOM 1523 C C . ARG A 1 199 ? -7.216 3.200 21.283 1.00 98.38 199 ARG A C 1
ATOM 1525 O O . ARG A 1 199 ? -6.031 3.141 21.608 1.00 98.38 199 ARG A O 1
ATOM 1532 N N . HIS A 1 200 ? -7.609 3.282 20.012 1.00 98.50 200 HIS A N 1
ATOM 1533 C CA . HIS A 1 200 ? -6.658 3.311 18.902 1.00 98.50 200 HIS A CA 1
ATOM 1534 C C . HIS A 1 200 ? -5.853 4.623 18.873 1.00 98.50 200 HIS A C 1
ATOM 1536 O O . HIS A 1 200 ? -4.634 4.574 18.724 1.00 98.50 200 HIS A O 1
ATOM 1542 N N . MET A 1 201 ? -6.480 5.768 19.155 1.00 98.44 201 MET A N 1
ATOM 1543 C CA . MET A 1 201 ? -5.794 7.065 19.259 1.00 98.44 201 MET A CA 1
ATOM 1544 C C . MET A 1 201 ? -4.782 7.120 20.410 1.00 98.44 201 MET A C 1
ATOM 1546 O O . MET A 1 201 ? -3.693 7.674 20.254 1.00 98.44 201 MET A O 1
ATOM 1550 N N . ALA A 1 202 ? -5.096 6.518 21.559 1.00 98.19 202 ALA A N 1
ATOM 1551 C CA . ALA A 1 202 ? -4.153 6.403 22.670 1.00 98.19 202 ALA A CA 1
ATOM 1552 C C . ALA A 1 202 ? -2.929 5.560 22.284 1.00 98.19 202 ALA A C 1
ATOM 1554 O O . ALA A 1 202 ? -1.798 5.924 22.607 1.00 98.19 202 ALA A O 1
ATOM 1555 N N . ARG A 1 203 ? -3.143 4.460 21.550 1.00 98.19 203 ARG A N 1
ATOM 1556 C CA . ARG A 1 203 ? -2.055 3.596 21.087 1.00 98.19 203 ARG A CA 1
ATOM 1557 C C . ARG A 1 203 ? -1.178 4.275 20.034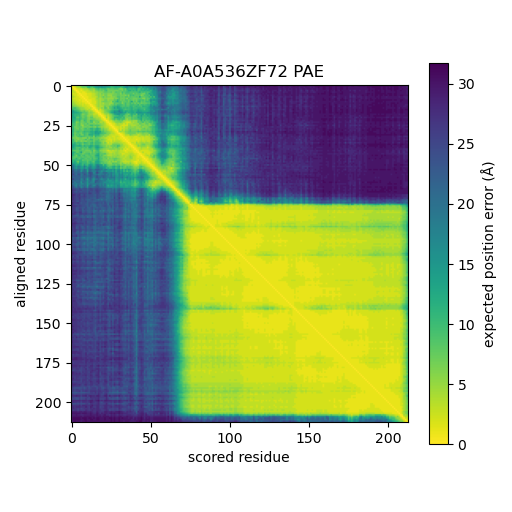 1.00 98.19 203 ARG A C 1
ATOM 1559 O O . ARG A 1 203 ? 0.039 4.211 20.169 1.00 98.19 203 ARG A O 1
ATOM 1566 N N . TYR A 1 204 ? -1.776 4.975 19.067 1.00 98.12 204 TYR A N 1
ATOM 1567 C CA . TYR A 1 204 ? -1.055 5.801 18.091 1.00 98.12 204 TYR A CA 1
ATOM 1568 C C . TYR A 1 204 ? -0.108 6.794 18.783 1.00 98.12 204 TYR A C 1
ATOM 1570 O O . TYR A 1 204 ? 1.092 6.790 18.523 1.00 98.12 204 TYR A O 1
ATOM 1578 N N . ARG A 1 205 ? -0.625 7.573 19.747 1.00 97.69 205 ARG A N 1
ATOM 1579 C CA . ARG A 1 205 ? 0.165 8.557 20.511 1.00 97.69 205 ARG A CA 1
ATOM 1580 C C . ARG A 1 205 ? 1.322 7.926 21.283 1.00 97.69 205 ARG A C 1
ATOM 1582 O O . ARG A 1 205 ? 2.406 8.499 21.325 1.00 97.69 205 ARG A O 1
ATOM 1589 N N . ALA A 1 206 ? 1.096 6.760 21.888 1.00 97.25 206 ALA A N 1
ATOM 1590 C CA . ALA A 1 206 ? 2.145 6.043 22.604 1.00 97.25 206 ALA A CA 1
ATOM 1591 C C . ALA A 1 206 ? 3.287 5.618 21.664 1.00 97.25 206 ALA A C 1
ATOM 1593 O O . ALA A 1 206 ? 4.449 5.814 22.000 1.00 97.25 206 ALA A O 1
ATOM 1594 N N . LEU A 1 207 ? 2.965 5.095 20.476 1.00 96.31 207 LEU A N 1
ATOM 1595 C CA . LEU A 1 207 ? 3.957 4.607 19.510 1.00 96.31 207 LEU A CA 1
ATOM 1596 C C . LEU A 1 207 ? 4.822 5.738 18.928 1.00 96.31 207 LEU A C 1
ATOM 1598 O O . LEU A 1 207 ? 6.048 5.615 18.892 1.00 96.31 207 LEU A O 1
ATOM 1602 N N . ILE A 1 208 ? 4.217 6.868 18.545 1.00 95.50 208 ILE A N 1
ATOM 1603 C CA . ILE A 1 208 ? 4.978 8.013 18.008 1.00 95.50 208 ILE A CA 1
ATOM 1604 C C . ILE A 1 208 ? 5.801 8.724 19.097 1.00 95.50 208 ILE A C 1
ATOM 1606 O O . ILE A 1 208 ? 6.904 9.199 18.834 1.00 95.50 208 ILE A O 1
ATOM 1610 N N . GLY A 1 209 ? 5.301 8.754 20.339 1.00 87.50 209 GLY A N 1
ATOM 1611 C CA . GLY A 1 209 ? 6.008 9.344 21.478 1.00 87.50 209 GLY A CA 1
ATOM 1612 C C . GLY A 1 209 ? 7.217 8.522 21.931 1.00 87.50 209 GLY A C 1
ATOM 1613 O O . GLY A 1 209 ? 8.223 9.092 22.339 1.00 87.50 209 GLY A O 1
ATOM 1614 N N . SER A 1 210 ? 7.154 7.192 21.822 1.00 75.50 210 SER A N 1
ATOM 1615 C CA . SER A 1 210 ? 8.289 6.303 22.113 1.00 75.50 210 SER A CA 1
ATOM 1616 C C . SER A 1 210 ? 9.364 6.289 21.023 1.00 75.50 210 SER A C 1
ATOM 1618 O O . SER A 1 210 ? 10.474 5.861 21.304 1.00 75.50 210 SER A O 1
ATOM 1620 N N . SER A 1 211 ? 9.058 6.762 19.812 1.00 61.97 211 SER A N 1
ATOM 1621 C CA . SER A 1 211 ? 10.003 6.811 18.682 1.00 61.97 211 SER A CA 1
ATOM 1622 C C . SER A 1 211 ? 10.835 8.104 18.638 1.00 61.97 211 SER A C 1
ATOM 1624 O O . SER A 1 211 ? 11.674 8.266 17.759 1.00 61.97 211 SER A O 1
ATOM 1626 N N . SER A 1 212 ? 10.577 9.039 19.561 1.00 57.53 212 SER A N 1
ATOM 1627 C CA . SER A 1 212 ? 11.215 10.366 19.631 1.00 57.53 212 SER A CA 1
ATOM 1628 C C . SER A 1 212 ? 12.241 10.502 20.775 1.00 57.53 212 SER A C 1
ATOM 1630 O O . SER A 1 212 ? 12.678 11.617 21.054 1.00 57.53 212 SER A O 1
ATOM 1632 N N . ASN A 1 213 ? 12.606 9.396 21.436 1.00 42.62 213 ASN A N 1
ATOM 1633 C CA . ASN A 1 213 ? 13.622 9.299 22.498 1.00 42.62 213 ASN A CA 1
ATOM 1634 C C . ASN A 1 213 ? 14.691 8.276 22.111 1.00 42.62 213 ASN A C 1
ATOM 1636 O O . ASN A 1 213 ? 15.850 8.474 22.533 1.00 42.62 213 ASN A O 1
#

Radius of gyration: 25.32 Å; Cα contacts (8 Å, |Δi|>4): 256; chains: 1; bounding box: 64×27×73 Å

Solvent-accessible surface area (backbone atoms only — not comparable to full-atom values): 11658 Å² total; per-residue (Å²): 113,76,63,61,59,49,39,53,56,51,34,57,74,77,45,64,92,86,64,71,67,88,68,52,50,78,46,76,56,90,95,44,53,33,39,31,47,91,92,48,41,26,34,41,84,80,66,49,73,58,84,49,70,50,67,46,88,88,81,72,48,73,43,74,53,79,60,76,71,73,71,77,75,62,84,47,30,65,48,19,30,53,51,12,64,69,25,49,91,80,37,55,69,62,13,46,54,23,14,54,49,10,33,71,66,30,74,63,50,54,68,33,37,48,50,39,19,48,54,29,40,78,69,67,40,49,73,59,14,51,50,41,42,56,50,41,40,72,61,65,39,88,46,36,68,54,28,35,54,48,15,52,55,27,43,78,68,69,38,53,72,60,13,52,57,29,34,52,51,12,40,71,70,38,81,73,52,34,67,52,25,43,52,49,14,55,52,25,49,79,69,73,35,59,71,60,13,51,53,25,44,54,49,20,53,51,48,59,60,65,72,74,114

Secondary structure (DSSP, 8-state):
-HHHHHHHHHHHHHS-TT--GGG-EEEEETTEEEEEETTEEEETTT-PBPPEEEE-TTT--EEEE----------SHHHHHHHHHHHTTT-HHHHHHHHHHHHHH-TT-HHHHHHHHHHHHHTT-HHHHHHHHHHHHHHH---HHHHHHHHHHHHHTT-HHHHHHHHHHHHHH-TT-HHHHHHHHHHHHHTT-HHHHHHHHHHHHHHHHHTT-

Sequence (213 aa):
QRRITRSVRELRRHLPDAMPLSGLSICAVADRVVVREGSGRWQADSGQYLLEFEGDPADGSLSVIEGKNPAEVPSGAQEWFERGAALEPEDAEAALQAYERAIAADPALLDARINLGRLLHEAGRLAKAERVYREAVKACGSDPVLLYNLGVLLDDMDRKAEALATYEAALRSDPSLADCHYNLGLLYEKLGKPKEAIRHMARYRALIGSSSN

Mean predicted aligned error: 14.1 Å

Foldseek 3Di:
DVVQVVLVVLLCVVDDVPDDCVQWDWDDDPPFIWIDHPPWIATSNPRHTDWDWDADPVPRDIDTPPPPPPPPDDPALVSLQVVLVVCVVPPLVSSLVSLVVSCVRPVQPLSSLLSNLQSCVVVVVLVVSLVSLVSNCVRHNLALSSLQSNLVSCVVVVVLVSSLVSLVSSCVVPVLPLVSLQVQLVSCVVVVNNVSNVVSPVSSVVNVVVVVD

pLDDT: mean 81.24, std 19.37, range [39.34, 98.81]

Nearest PDB structures (foldseek):
  6eou-assembly1_A  TM=8.865E-01  e=1.162E-07  Homo sapiens
  3vty-assembly4_D  TM=8.950E-01  e=4.946E-07  Candidatus Magnetobacterium bavaricum
  4xi0-assembly1_E  TM=8.627E-01  e=3.853E-07  Solidesulfovibrio magneticus RS-1
  5lfm-assembly6_F  TM=8.665E-01  e=6.349E-07  Solidesulfovibrio magneticus RS-1
  5lfl-assembly6_F  TM=8.719E-01  e=9.467E-07  Solidesulfovibrio magneticus RS-1